Protein AF-A0A7W1XBB4-F1 (afdb_monomer)

pLDDT: mean 86.49, std 10.45, range [47.69, 97.62]

Foldseek 3Di:
DLLQCCLVQNQVRDDLVNVCVVVVHDPPVQCVVVVVGSLSVLQVCLQVVLVVLLVVLVVQLVVLLPDQALLVSLLSVLVSCLVSLVVCLSSVSNCVRPVVSYDPVSVVVSVVSVVVSVVSSLCSNVVNQDCVFQVPDDSVVLSCVSVVVSVVLSVCCSPPVPPNPPPDDSSVVSNVSSVVSVVVRGD

Sequence (187 aa):
MAKKLFAERGYHGTTTKAINESIGMADGLLYHYFPGGKLQILHAIFEEEIDRKIGRIKQELQKIAEIDELKDVLFQIGSLLMKYAVRDRELLIIYLKERSLLDPALLQRSIHQLCEVWREICALIEAKIDERHFHQFDPSMMVNQFVGAIIFYLAQNIYFPEKSRSRKRKEQFLCEWVRHTLATWTK

Radius of gyration: 20.02 Å; Cα contacts (8 Å, |Δi|>4): 138; chains: 1; bounding box: 48×30×54 Å

Structure (mmCIF, N/CA/C/O backbone):
data_AF-A0A7W1XBB4-F1
#
_entry.id   AF-A0A7W1XBB4-F1
#
loop_
_atom_site.group_PDB
_atom_site.id
_atom_site.type_symbol
_atom_site.label_atom_id
_atom_site.label_alt_id
_atom_site.label_comp_id
_atom_site.label_asym_id
_atom_site.label_entity_id
_atom_site.label_seq_id
_atom_site.pdbx_PDB_ins_code
_atom_site.Cartn_x
_atom_site.Cartn_y
_atom_site.Cartn_z
_atom_site.occupancy
_atom_site.B_iso_or_equiv
_atom_site.auth_seq_id
_atom_site.auth_comp_id
_atom_site.auth_asym_id
_atom_site.auth_atom_id
_atom_site.pdbx_PDB_model_num
ATOM 1 N N . MET A 1 1 ? -17.533 -4.382 9.529 1.00 80.94 1 MET A N 1
ATOM 2 C CA . MET A 1 1 ? -18.621 -3.794 10.342 1.00 80.94 1 MET A CA 1
ATOM 3 C C . MET A 1 1 ? -18.087 -2.703 11.268 1.00 80.94 1 MET A C 1
ATOM 5 O O . MET A 1 1 ? -18.313 -1.544 10.950 1.00 80.94 1 MET A O 1
ATOM 9 N N . ALA A 1 2 ? -17.256 -3.008 12.273 1.00 87.88 2 ALA A N 1
ATOM 10 C CA . ALA A 1 2 ? -16.590 -1.980 13.095 1.00 87.88 2 ALA A CA 1
ATOM 11 C C . ALA A 1 2 ? -15.671 -1.027 12.294 1.00 87.88 2 ALA A C 1
ATOM 13 O O . ALA A 1 2 ? -15.765 0.185 12.448 1.00 87.88 2 ALA A O 1
ATOM 14 N N . LYS A 1 3 ? -14.861 -1.556 11.361 1.00 90.19 3 LYS A N 1
ATOM 15 C CA . LYS A 1 3 ? -14.020 -0.752 10.446 1.00 90.19 3 LYS A CA 1
ATOM 16 C C . LYS A 1 3 ? -14.819 0.334 9.712 1.00 90.19 3 LYS A C 1
ATOM 18 O O . LYS A 1 3 ? -14.436 1.498 9.705 1.00 90.19 3 LYS A O 1
ATOM 23 N N . LYS A 1 4 ? -15.969 -0.045 9.151 1.00 90.06 4 LYS A N 1
ATOM 24 C CA . LYS A 1 4 ? -16.864 0.867 8.434 1.00 90.06 4 LYS A CA 1
ATOM 25 C C . LYS A 1 4 ? -17.428 1.949 9.362 1.00 90.06 4 LYS A C 1
ATOM 27 O O . LYS A 1 4 ? -17.388 3.120 9.006 1.00 90.06 4 LYS A O 1
ATOM 32 N N . LEU A 1 5 ? -17.861 1.576 10.571 1.00 91.75 5 LEU A N 1
ATOM 33 C CA . LEU A 1 5 ? -18.326 2.536 11.579 1.00 91.75 5 LEU A CA 1
ATOM 34 C C . LEU A 1 5 ? -17.240 3.557 11.942 1.00 91.75 5 LEU A C 1
ATOM 36 O O . LEU A 1 5 ? -17.523 4.753 11.940 1.00 91.75 5 LEU A O 1
ATOM 40 N N . PHE A 1 6 ? -15.999 3.115 12.169 1.00 92.81 6 PHE A N 1
ATOM 41 C CA . PHE A 1 6 ? -14.882 4.026 12.433 1.00 92.81 6 PHE A CA 1
ATOM 42 C C . PHE A 1 6 ? -14.571 4.934 11.240 1.00 92.81 6 PHE A C 1
ATOM 44 O O . PHE A 1 6 ? -14.385 6.134 11.422 1.00 92.81 6 PHE A O 1
ATOM 51 N N . ALA A 1 7 ? -14.566 4.411 10.014 1.00 90.06 7 ALA A N 1
ATOM 52 C CA . ALA A 1 7 ? -14.331 5.231 8.827 1.00 90.06 7 ALA A CA 1
ATOM 53 C C . ALA A 1 7 ? -15.421 6.309 8.637 1.00 90.06 7 ALA A C 1
ATOM 55 O O . ALA A 1 7 ? -15.118 7.464 8.314 1.00 90.06 7 ALA A O 1
ATOM 56 N N . GLU A 1 8 ? -16.686 5.959 8.877 1.00 90.62 8 GLU A N 1
ATOM 57 C CA . GLU A 1 8 ? -17.833 6.855 8.707 1.00 90.62 8 GLU A CA 1
ATOM 58 C C . GLU A 1 8 ? -17.953 7.878 9.844 1.00 90.62 8 GLU A C 1
ATOM 60 O O . GLU A 1 8 ? -18.009 9.080 9.586 1.00 90.62 8 GLU A O 1
ATOM 65 N N . ARG A 1 9 ? -17.951 7.415 11.100 1.00 92.19 9 ARG A N 1
ATOM 66 C CA . ARG A 1 9 ? -18.297 8.213 12.293 1.00 92.19 9 ARG A CA 1
ATOM 67 C C . ARG A 1 9 ? -17.087 8.669 13.112 1.00 92.19 9 ARG A C 1
ATOM 69 O O . ARG A 1 9 ? -17.244 9.471 14.029 1.00 92.19 9 ARG A O 1
ATOM 76 N N . GLY A 1 10 ? -15.898 8.158 12.801 1.00 90.69 10 GLY A N 1
ATOM 77 C CA . GLY A 1 10 ? -14.700 8.332 13.619 1.00 90.69 10 GLY A CA 1
ATOM 78 C C . GLY A 1 10 ? -14.736 7.519 14.916 1.00 90.69 10 GLY A C 1
ATOM 79 O O . GLY A 1 10 ? -15.733 6.865 15.248 1.00 90.69 10 GLY A O 1
ATOM 80 N N . TYR A 1 11 ? -13.643 7.563 15.676 1.00 92.88 11 TYR A N 1
ATOM 81 C CA . TYR A 1 11 ? -13.522 6.858 16.953 1.00 92.88 11 TYR A CA 1
ATOM 82 C C . TYR A 1 11 ? -14.527 7.377 17.983 1.00 92.88 11 TYR A C 1
ATOM 84 O O . TYR A 1 11 ? -15.278 6.597 18.576 1.00 92.88 11 TYR A O 1
ATOM 92 N N . HIS A 1 12 ? -14.577 8.695 18.193 1.00 92.00 12 HIS A N 1
ATOM 93 C CA . HIS A 1 12 ? -15.456 9.304 19.195 1.00 92.00 12 HIS A CA 1
ATOM 94 C C . HIS A 1 12 ? -16.943 9.116 18.860 1.00 92.00 12 HIS A C 1
ATOM 96 O O . HIS A 1 12 ? -17.716 8.796 19.761 1.00 92.00 12 HIS A O 1
ATOM 102 N N . GLY A 1 13 ? -17.326 9.206 17.579 1.00 91.94 13 GLY A N 1
ATOM 103 C CA . GLY A 1 13 ? -18.706 9.013 17.113 1.00 91.94 13 GLY A CA 1
ATOM 104 C C . GLY A 1 13 ? -19.174 7.553 17.039 1.00 91.94 13 GLY A C 1
ATOM 105 O O . GLY A 1 13 ? -20.349 7.294 16.775 1.00 91.94 13 GLY A O 1
ATOM 106 N N . THR A 1 14 ? -18.285 6.587 17.279 1.00 93.00 14 THR A N 1
ATOM 107 C CA . THR A 1 14 ? -18.620 5.157 17.310 1.00 93.00 14 THR A CA 1
ATOM 108 C C . THR A 1 14 ? -18.761 4.677 18.754 1.00 93.00 14 THR A C 1
ATOM 110 O O . THR A 1 14 ? -17.829 4.794 19.551 1.00 93.00 14 THR A O 1
ATOM 113 N N . THR A 1 15 ? -19.915 4.116 19.120 1.00 91.69 15 THR A N 1
ATOM 114 C CA . THR A 1 15 ? -20.144 3.525 20.450 1.00 91.69 15 THR A CA 1
ATOM 115 C C . THR A 1 15 ? -19.898 2.016 20.427 1.00 91.69 15 THR A C 1
ATOM 117 O O . THR A 1 15 ? -20.056 1.367 19.394 1.00 91.69 15 THR A O 1
ATOM 120 N N . THR A 1 16 ? -19.531 1.434 21.570 1.00 89.69 16 THR A N 1
ATOM 121 C CA . THR A 1 16 ? -19.421 -0.030 21.726 1.00 89.69 16 THR A CA 1
ATOM 122 C C . THR A 1 16 ? -20.757 -0.724 21.466 1.00 89.69 16 THR A C 1
ATOM 124 O O . THR A 1 16 ? -20.777 -1.770 20.827 1.00 89.69 16 THR A O 1
ATOM 127 N N . LYS A 1 17 ? -21.872 -0.090 21.852 1.00 88.44 17 LYS A N 1
ATOM 128 C CA . LYS A 1 17 ? -23.228 -0.535 21.514 1.00 88.44 17 LYS A CA 1
ATOM 129 C C . LYS A 1 17 ? -23.452 -0.624 20.000 1.00 88.44 17 LYS A C 1
ATOM 131 O O . LYS A 1 17 ? -23.848 -1.671 19.509 1.00 88.44 17 LYS A O 1
ATOM 136 N N . ALA A 1 18 ? -23.109 0.424 19.245 1.00 90.19 18 ALA A N 1
ATOM 137 C CA . ALA A 1 18 ? -23.241 0.412 17.786 1.00 90.19 18 ALA A CA 1
ATOM 138 C C . ALA A 1 18 ? -22.361 -0.667 17.127 1.00 90.19 18 ALA A C 1
ATOM 140 O O . ALA A 1 18 ? -22.742 -1.246 16.111 1.00 90.19 18 ALA A O 1
ATOM 141 N N . ILE A 1 19 ? -21.187 -0.951 17.703 1.00 89.94 19 ILE A N 1
ATOM 142 C CA . ILE A 1 19 ? -20.337 -2.059 17.254 1.00 89.94 19 ILE A CA 1
ATOM 143 C C . ILE A 1 19 ? -21.033 -3.403 17.511 1.00 89.94 19 ILE A C 1
ATOM 145 O O . ILE A 1 19 ? -21.136 -4.186 16.570 1.00 89.94 19 ILE A O 1
ATOM 149 N N . ASN A 1 20 ? -21.554 -3.644 18.719 1.00 88.44 20 ASN A N 1
ATOM 150 C CA . ASN A 1 20 ? -22.284 -4.871 19.073 1.00 88.44 20 ASN A CA 1
ATOM 151 C C . ASN A 1 20 ? -23.502 -5.107 18.182 1.00 88.44 20 ASN A C 1
ATOM 153 O O . ASN A 1 20 ? -23.643 -6.185 17.606 1.00 88.44 20 ASN A O 1
ATOM 157 N N . GLU A 1 21 ? -24.328 -4.075 18.007 1.00 87.69 21 GLU A N 1
ATOM 158 C CA . GLU A 1 21 ? -25.494 -4.100 17.122 1.00 87.69 21 GLU A CA 1
ATOM 159 C C . GLU A 1 21 ? -25.088 -4.469 15.688 1.00 87.69 21 GLU A C 1
ATOM 161 O O . GLU A 1 21 ? -25.756 -5.271 15.040 1.00 87.69 21 GLU A O 1
ATOM 166 N N . SER A 1 22 ? -23.950 -3.954 15.201 1.00 87.62 22 SER A N 1
ATOM 167 C CA . SER A 1 22 ? -23.480 -4.237 13.840 1.00 87.62 22 SER A CA 1
ATOM 168 C C . SER A 1 22 ? -23.059 -5.690 13.605 1.00 87.62 22 SER A C 1
ATOM 170 O O . SER A 1 22 ? -23.028 -6.110 12.452 1.00 87.62 22 SER A O 1
ATOM 172 N N . ILE A 1 23 ? -22.735 -6.441 14.663 1.00 85.00 23 ILE A N 1
ATOM 173 C CA . ILE A 1 23 ? -22.315 -7.852 14.599 1.00 85.00 23 ILE A CA 1
ATOM 174 C C . ILE A 1 23 ? -23.327 -8.806 15.255 1.00 85.00 23 ILE A C 1
ATOM 176 O O . ILE A 1 23 ? -23.040 -9.992 15.390 1.00 85.00 23 ILE A O 1
ATOM 180 N N . GLY A 1 24 ? -24.501 -8.306 15.658 1.00 80.69 24 GLY A N 1
ATOM 181 C CA . GLY A 1 24 ? -25.560 -9.106 16.281 1.00 80.69 24 GLY A CA 1
ATOM 182 C C . GLY A 1 24 ? -25.210 -9.661 17.667 1.00 80.69 24 GLY A C 1
ATOM 183 O O . GLY A 1 24 ? -25.781 -10.669 18.075 1.00 80.69 24 GLY A O 1
ATOM 184 N N . MET A 1 25 ? -24.266 -9.042 18.384 1.00 78.88 25 MET A N 1
ATOM 185 C CA . MET A 1 25 ? -23.882 -9.464 19.735 1.00 78.88 25 MET A CA 1
ATOM 186 C C . MET A 1 25 ? -24.710 -8.751 20.809 1.00 78.88 25 MET A C 1
ATOM 188 O O . MET A 1 25 ? -25.080 -7.588 20.655 1.00 78.88 25 MET A O 1
ATOM 192 N N . ALA A 1 26 ? -24.962 -9.447 21.921 1.00 75.94 26 ALA A N 1
ATOM 193 C CA . ALA A 1 26 ? -25.613 -8.876 23.096 1.00 75.94 26 ALA A CA 1
ATOM 194 C C . ALA A 1 26 ? -24.741 -7.798 23.766 1.00 75.94 26 ALA A C 1
ATOM 196 O O . ALA A 1 26 ? -23.505 -7.855 23.734 1.00 75.94 26 ALA A O 1
ATOM 197 N N . ASP A 1 27 ? -25.393 -6.832 24.415 1.00 69.25 27 ASP A N 1
ATOM 198 C CA . ASP A 1 27 ? -24.713 -5.781 25.168 1.00 69.25 27 ASP A CA 1
ATOM 199 C C . ASP A 1 27 ? -23.809 -6.381 26.261 1.00 69.25 27 ASP A C 1
ATOM 201 O O . ASP A 1 27 ? -24.204 -7.271 27.010 1.00 69.25 27 ASP A O 1
ATOM 205 N N . GLY A 1 28 ? -22.563 -5.905 26.332 1.00 69.75 28 GLY A N 1
ATOM 206 C CA . GLY A 1 28 ? -21.562 -6.347 27.313 1.00 69.75 28 GLY A CA 1
ATOM 207 C C . GLY A 1 28 ? -20.582 -7.425 26.832 1.00 69.75 28 GLY A C 1
ATOM 208 O O . GLY A 1 28 ? -19.469 -7.478 27.354 1.00 69.75 28 GLY A O 1
ATOM 209 N N . LEU A 1 29 ? -20.904 -8.205 25.790 1.00 79.56 29 LEU A N 1
ATOM 210 C CA . LEU A 1 29 ? -20.020 -9.282 25.307 1.00 79.56 29 LEU A CA 1
ATOM 211 C C . LEU A 1 29 ? -18.699 -8.757 24.710 1.00 79.56 29 LEU A C 1
ATOM 213 O O . LEU A 1 29 ? -17.666 -9.419 24.779 1.00 79.56 29 LEU A O 1
ATOM 217 N N . LEU A 1 30 ? -18.704 -7.527 24.192 1.00 83.44 30 LEU A N 1
ATOM 218 C CA . LEU A 1 30 ? -17.519 -6.856 23.650 1.00 83.44 30 LEU A CA 1
ATOM 219 C C . LEU A 1 30 ? -16.355 -6.808 24.636 1.00 83.44 30 LEU A C 1
ATOM 221 O O . LEU A 1 30 ? -15.228 -7.073 24.239 1.00 83.44 30 LEU A O 1
ATOM 225 N N . TYR A 1 31 ? -16.619 -6.487 25.904 1.00 85.81 31 TYR A N 1
ATOM 226 C CA . TYR A 1 31 ? -15.565 -6.326 26.909 1.00 85.81 31 TYR A CA 1
ATOM 227 C C . TYR A 1 31 ? -14.925 -7.652 27.321 1.00 85.81 31 TYR A C 1
ATOM 229 O O . TYR A 1 31 ? -13.831 -7.647 27.877 1.00 85.81 31 TYR A O 1
ATOM 237 N N . HIS A 1 32 ? -15.569 -8.781 27.015 1.00 85.12 32 HIS A N 1
ATOM 238 C CA . HIS A 1 32 ? -14.969 -10.096 27.200 1.00 85.12 32 HIS A CA 1
ATOM 239 C C . HIS A 1 32 ? -13.838 -10.343 26.189 1.00 85.12 32 HIS A C 1
ATOM 241 O O . HIS A 1 32 ? -12.765 -10.803 26.568 1.00 85.12 32 HIS A O 1
ATOM 247 N N . TYR A 1 33 ? -14.055 -9.991 24.918 1.00 84.62 33 TYR A N 1
ATOM 248 C CA . TYR A 1 33 ? -13.068 -10.170 23.843 1.00 84.62 33 TYR A CA 1
ATOM 249 C C . TYR A 1 33 ? -12.087 -9.002 23.721 1.00 84.62 33 TYR A C 1
ATOM 251 O O . TYR A 1 33 ? -10.919 -9.192 23.393 1.00 84.62 33 TYR A O 1
ATOM 259 N N . PHE A 1 34 ? -12.560 -7.792 24.004 1.00 89.62 34 PHE A N 1
ATOM 260 C CA . PHE A 1 34 ? -11.793 -6.557 23.941 1.00 89.62 34 PHE A CA 1
ATOM 261 C C . PHE A 1 34 ? -11.921 -5.795 25.267 1.00 89.62 34 PHE A C 1
ATOM 263 O O . PHE A 1 34 ? -12.686 -4.826 25.347 1.00 89.62 34 PHE A O 1
ATOM 270 N N . PRO A 1 35 ? -11.186 -6.197 26.323 1.00 89.62 35 PRO A N 1
ATOM 271 C CA . PRO A 1 35 ? -11.183 -5.493 27.607 1.00 89.62 35 PRO A CA 1
ATOM 272 C C . PRO A 1 35 ? -10.797 -4.011 27.482 1.00 89.62 35 PRO A C 1
ATOM 274 O O . PRO A 1 35 ? -11.326 -3.169 28.203 1.00 89.62 35 PRO A O 1
ATOM 277 N N . GLY A 1 36 ? -9.938 -3.669 26.514 1.00 89.31 36 GLY A N 1
ATOM 278 C CA . GLY A 1 36 ? -9.578 -2.290 26.159 1.00 89.31 36 GLY A CA 1
ATOM 279 C C . GLY A 1 36 ? -10.644 -1.552 25.331 1.00 89.31 36 GLY A C 1
ATOM 280 O O . GLY A 1 36 ? -10.403 -0.454 24.822 1.00 89.31 36 GLY A O 1
ATOM 281 N N . GLY A 1 37 ? -11.827 -2.147 25.167 1.00 91.62 37 GLY A N 1
ATOM 282 C CA . GLY A 1 37 ? -12.986 -1.568 24.506 1.00 91.62 37 GLY A CA 1
ATOM 283 C C . GLY A 1 37 ? -12.752 -1.240 23.032 1.00 91.62 37 GLY A C 1
ATOM 284 O O . GLY A 1 37 ? -11.958 -1.865 22.328 1.00 91.62 37 GLY A O 1
ATOM 285 N N . LYS A 1 38 ? -13.453 -0.212 22.542 1.00 92.31 38 LYS A N 1
ATOM 286 C CA . LYS A 1 38 ? -13.390 0.195 21.130 1.00 92.31 38 LYS A CA 1
ATOM 287 C C . LYS A 1 38 ? -12.004 0.671 20.669 1.00 92.31 38 LYS A C 1
ATOM 289 O O . LYS A 1 38 ? -11.759 0.650 19.468 1.00 92.31 38 LYS A O 1
ATOM 294 N N . LEU A 1 39 ? -11.110 1.085 21.578 1.00 93.44 39 LEU A N 1
ATOM 295 C CA . LEU A 1 39 ? -9.740 1.475 21.217 1.00 93.44 39 LEU A CA 1
ATOM 296 C C . LEU A 1 39 ? -8.909 0.253 20.842 1.00 93.44 39 LEU A C 1
ATOM 298 O O . LEU A 1 39 ? -8.275 0.245 19.792 1.00 93.44 39 LEU A O 1
ATOM 302 N N . GLN A 1 40 ? -9.000 -0.809 21.643 1.00 93.50 40 GLN A N 1
ATOM 303 C CA . GLN A 1 40 ? -8.357 -2.080 21.328 1.00 93.50 40 GLN A CA 1
ATOM 304 C C . GLN A 1 40 ? -8.882 -2.656 20.007 1.00 93.50 40 GLN A C 1
ATOM 306 O O . GLN A 1 40 ? -8.103 -3.157 19.204 1.00 93.50 40 GLN A O 1
ATOM 311 N N . ILE A 1 41 ? -10.187 -2.527 19.739 1.00 92.50 41 ILE A N 1
ATOM 312 C CA . ILE A 1 41 ? -10.776 -2.924 18.450 1.00 92.50 41 ILE A CA 1
ATOM 313 C C . ILE A 1 41 ? -10.187 -2.098 17.301 1.00 92.50 41 ILE A C 1
ATOM 315 O O . ILE A 1 41 ? -9.857 -2.656 16.259 1.00 92.50 41 ILE A O 1
ATOM 319 N N . LEU A 1 42 ? -10.059 -0.779 17.468 1.00 92.62 42 LEU A N 1
ATOM 320 C CA . LEU A 1 42 ? -9.473 0.093 16.450 1.00 92.62 42 LEU A CA 1
ATOM 321 C C . LEU A 1 42 ? -8.032 -0.326 16.123 1.00 92.62 42 LEU A C 1
ATOM 323 O O . LEU A 1 42 ? -7.694 -0.447 14.947 1.00 92.62 42 LEU A O 1
ATOM 327 N N . HIS A 1 43 ? -7.214 -0.576 17.149 1.00 93.62 43 HIS A N 1
ATOM 328 C CA . HIS A 1 43 ? -5.830 -1.035 16.988 1.00 93.62 43 HIS A CA 1
ATOM 329 C C . HIS A 1 43 ? -5.764 -2.398 16.304 1.00 93.62 43 HIS A C 1
ATOM 331 O O . HIS A 1 43 ? -5.059 -2.527 15.309 1.00 93.62 43 HIS A O 1
ATOM 337 N N . ALA A 1 44 ? -6.559 -3.370 16.761 1.00 91.69 44 ALA A N 1
ATOM 338 C CA . ALA A 1 44 ? -6.597 -4.713 16.186 1.00 91.69 44 ALA A CA 1
ATOM 339 C C . ALA A 1 44 ? -7.018 -4.699 14.708 1.00 91.69 44 ALA A C 1
ATOM 341 O O . ALA A 1 44 ? -6.392 -5.353 13.880 1.00 91.69 44 ALA A O 1
ATOM 342 N N . ILE A 1 45 ? -8.036 -3.903 14.354 1.00 90.25 45 ILE A N 1
ATOM 343 C CA . ILE A 1 45 ? -8.442 -3.716 12.954 1.00 90.25 45 ILE A CA 1
ATOM 344 C C . ILE A 1 45 ? -7.291 -3.120 12.149 1.00 90.25 45 ILE A C 1
ATOM 346 O O . ILE A 1 45 ? -7.023 -3.574 11.043 1.00 90.25 45 ILE A O 1
ATOM 350 N N . PHE A 1 46 ? -6.634 -2.081 12.661 1.00 89.38 46 PHE A N 1
ATOM 351 C CA . PHE A 1 46 ? -5.567 -1.419 11.921 1.00 89.38 46 PHE A CA 1
ATOM 352 C C . PHE A 1 46 ? -4.377 -2.358 11.684 1.00 89.38 46 PHE A C 1
ATOM 354 O O . PHE A 1 46 ? -3.901 -2.461 10.555 1.00 89.38 46 PHE A O 1
ATOM 361 N N . GLU A 1 47 ? -3.952 -3.084 12.718 1.00 90.88 47 GLU A N 1
ATOM 362 C CA . GLU A 1 47 ? -2.856 -4.051 12.651 1.00 90.88 47 GLU A CA 1
ATOM 363 C C . GLU A 1 47 ? -3.156 -5.200 11.688 1.00 90.88 47 GLU A C 1
ATOM 365 O O . GLU A 1 47 ? -2.412 -5.406 10.728 1.00 90.88 47 GLU A O 1
ATOM 370 N N . GLU A 1 48 ? -4.276 -5.901 11.879 1.00 90.88 48 GLU A N 1
ATOM 371 C CA . GLU A 1 48 ? -4.608 -7.078 11.076 1.00 90.88 48 GLU A CA 1
ATOM 372 C C . GLU A 1 48 ? -4.792 -6.717 9.595 1.00 90.88 48 GLU A C 1
ATOM 374 O O . GLU A 1 48 ? -4.334 -7.430 8.698 1.00 90.88 48 GLU A O 1
ATOM 379 N N . GLU A 1 49 ? -5.449 -5.589 9.311 1.00 89.44 49 GLU A N 1
ATOM 380 C CA . GLU A 1 49 ? -5.703 -5.162 7.938 1.00 89.44 49 GLU A CA 1
ATOM 381 C C . GLU A 1 49 ? -4.405 -4.771 7.218 1.00 89.44 49 GLU A C 1
ATOM 383 O O . GLU A 1 49 ? -4.248 -5.118 6.043 1.00 89.44 49 GLU A O 1
ATOM 388 N N . ILE A 1 50 ? -3.471 -4.094 7.902 1.00 88.88 50 ILE A N 1
ATOM 389 C CA . ILE A 1 50 ? -2.167 -3.726 7.332 1.00 88.88 50 ILE A CA 1
ATOM 390 C C . ILE A 1 50 ? -1.297 -4.955 7.132 1.00 88.88 50 ILE A C 1
ATOM 392 O O . ILE A 1 50 ? -0.817 -5.160 6.018 1.00 88.88 50 ILE A O 1
ATOM 396 N N . ASP A 1 51 ? -1.135 -5.801 8.148 1.00 91.25 51 ASP A N 1
ATOM 397 C CA . ASP A 1 51 ? -0.290 -6.993 8.049 1.00 91.25 51 ASP A CA 1
ATOM 398 C C . ASP A 1 51 ? -0.773 -7.915 6.928 1.00 91.25 51 ASP A C 1
ATOM 400 O O . ASP A 1 51 ? -0.002 -8.326 6.054 1.00 91.25 51 ASP A O 1
ATOM 404 N N . ARG A 1 52 ? -2.083 -8.1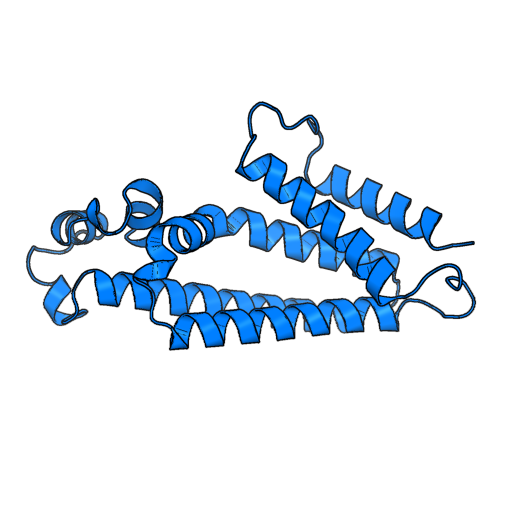74 6.876 1.00 91.56 52 ARG A N 1
ATOM 405 C CA . ARG A 1 52 ? -2.686 -8.997 5.825 1.00 91.56 52 ARG A CA 1
ATOM 406 C C . ARG A 1 52 ? -2.519 -8.369 4.444 1.00 91.56 52 ARG A C 1
ATOM 408 O O . ARG A 1 52 ? -2.319 -9.085 3.461 1.00 91.56 52 ARG A O 1
ATOM 415 N N . LYS A 1 53 ? -2.617 -7.042 4.337 1.00 89.44 53 LYS A N 1
ATOM 416 C CA . LYS A 1 53 ? -2.407 -6.319 3.078 1.00 89.44 53 LYS A CA 1
ATOM 417 C C . LYS A 1 53 ? -0.960 -6.421 2.616 1.00 89.44 53 LYS A C 1
ATOM 419 O O . LYS A 1 53 ? -0.730 -6.800 1.471 1.00 89.44 53 LYS A O 1
ATOM 424 N N . ILE A 1 54 ? -0.009 -6.100 3.488 1.00 91.88 54 ILE A N 1
ATOM 425 C CA . ILE A 1 54 ? 1.424 -6.153 3.193 1.00 91.88 54 ILE A CA 1
ATOM 426 C C . ILE A 1 54 ? 1.817 -7.573 2.793 1.00 91.88 54 ILE A C 1
ATOM 428 O O . ILE A 1 54 ? 2.472 -7.744 1.769 1.00 91.88 54 ILE A O 1
ATOM 432 N N . GLY A 1 55 ? 1.342 -8.592 3.516 1.00 94.06 55 GLY A N 1
ATOM 433 C CA . GLY A 1 55 ? 1.583 -9.993 3.167 1.00 94.06 55 GLY A CA 1
ATOM 434 C C . GLY A 1 55 ? 1.112 -10.340 1.752 1.00 94.06 55 GLY A C 1
ATOM 435 O O . GLY A 1 55 ? 1.863 -10.928 0.977 1.00 94.06 55 GLY A O 1
ATOM 436 N N . ARG A 1 56 ? -0.097 -9.911 1.366 1.00 94.44 56 ARG A N 1
ATOM 437 C CA . ARG A 1 56 ? -0.603 -10.135 0.002 1.00 94.44 56 ARG A CA 1
ATOM 438 C C . ARG A 1 56 ? 0.146 -9.327 -1.055 1.00 94.44 56 ARG A C 1
ATOM 440 O O . ARG A 1 56 ? 0.305 -9.813 -2.165 1.00 94.44 56 ARG A O 1
ATOM 447 N N . ILE A 1 57 ? 0.574 -8.102 -0.747 1.00 94.81 57 ILE A N 1
ATOM 448 C CA . ILE A 1 57 ? 1.391 -7.297 -1.665 1.00 94.81 57 ILE A CA 1
ATOM 449 C C . ILE A 1 57 ? 2.722 -8.003 -1.919 1.00 94.81 57 ILE A C 1
ATOM 451 O O . ILE A 1 57 ? 3.044 -8.238 -3.077 1.00 94.81 57 ILE A O 1
ATOM 455 N N . LYS A 1 58 ? 3.431 -8.419 -0.863 1.00 95.50 58 LYS A N 1
ATOM 456 C CA . LYS A 1 58 ? 4.704 -9.146 -0.977 1.00 95.50 58 LYS A CA 1
ATOM 457 C C . LYS A 1 58 ? 4.559 -10.431 -1.804 1.00 95.50 58 LYS A C 1
ATOM 459 O O . LYS A 1 58 ? 5.363 -10.683 -2.689 1.00 95.50 58 LYS A O 1
ATOM 464 N N . GLN A 1 59 ? 3.487 -11.201 -1.603 1.00 96.56 59 GLN A N 1
ATOM 465 C CA . GLN A 1 59 ? 3.211 -12.397 -2.417 1.00 96.56 59 GLN A CA 1
ATOM 466 C C . GLN A 1 59 ? 3.002 -12.098 -3.909 1.00 96.56 59 GLN A C 1
ATOM 468 O O . GLN A 1 59 ? 3.361 -12.908 -4.755 1.00 96.56 59 GLN A O 1
ATOM 473 N N . GLU A 1 60 ? 2.377 -10.973 -4.255 1.00 97.12 60 GLU A N 1
ATOM 474 C CA . GLU A 1 60 ? 2.184 -10.599 -5.661 1.00 97.12 60 GLU A CA 1
ATOM 475 C C . GLU A 1 60 ? 3.482 -10.034 -6.255 1.00 97.12 60 GLU A C 1
ATOM 477 O O . GLU A 1 60 ? 3.784 -10.324 -7.407 1.00 97.12 60 GLU A O 1
ATOM 482 N N . LEU A 1 61 ? 4.280 -9.294 -5.473 1.00 97.25 61 LEU A N 1
ATOM 483 C CA . LEU A 1 61 ? 5.599 -8.806 -5.894 1.00 97.25 61 LEU A CA 1
ATOM 484 C C . LEU 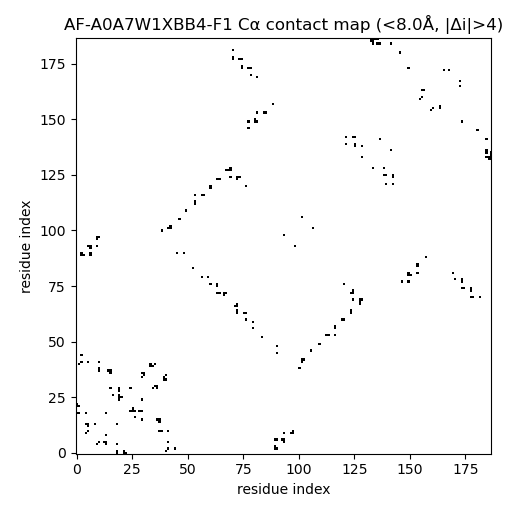A 1 61 ? 6.557 -9.959 -6.218 1.00 97.25 61 LEU A C 1
ATOM 486 O O . LEU A 1 61 ? 7.242 -9.895 -7.234 1.00 97.25 61 LEU A O 1
ATOM 490 N N . GLN A 1 62 ? 6.518 -11.051 -5.449 1.00 97.25 62 GLN A N 1
ATOM 491 C CA . GLN A 1 62 ? 7.272 -12.275 -5.755 1.00 97.25 62 GLN A CA 1
ATOM 492 C C . GLN A 1 62 ? 6.938 -12.837 -7.142 1.00 97.25 62 GLN A C 1
ATOM 494 O O . GLN A 1 62 ? 7.840 -13.190 -7.889 1.00 97.25 62 GLN A O 1
ATOM 499 N N . LYS A 1 63 ? 5.656 -12.860 -7.528 1.00 97.38 63 LYS A N 1
ATOM 500 C CA . LYS A 1 63 ? 5.247 -13.305 -8.873 1.00 97.38 63 LYS A CA 1
ATOM 501 C C . LYS A 1 63 ? 5.677 -12.322 -9.958 1.00 97.38 63 LYS A C 1
ATOM 503 O O . LYS A 1 63 ? 6.012 -12.724 -11.061 1.00 97.38 63 LYS A O 1
ATOM 508 N N . ILE A 1 64 ? 5.643 -11.023 -9.656 1.00 97.62 64 ILE A N 1
ATOM 509 C CA . ILE A 1 64 ? 6.080 -9.975 -10.587 1.00 97.62 64 ILE A CA 1
ATOM 510 C C . ILE A 1 64 ? 7.593 -10.062 -10.829 1.00 97.62 64 ILE A C 1
ATOM 512 O O . ILE A 1 64 ? 8.040 -9.760 -11.931 1.00 97.62 64 ILE A O 1
ATOM 516 N N . ALA A 1 65 ? 8.370 -10.520 -9.844 1.00 96.38 65 ALA A N 1
ATOM 517 C CA . ALA A 1 65 ? 9.811 -10.730 -9.978 1.00 96.38 65 ALA A CA 1
ATOM 518 C C . ALA A 1 65 ? 10.190 -11.719 -11.090 1.00 96.38 65 ALA A C 1
ATOM 520 O O . ALA A 1 65 ? 11.251 -11.580 -11.697 1.00 96.38 65 ALA A O 1
ATOM 521 N N . GLU A 1 66 ? 9.311 -12.679 -11.378 1.00 96.50 66 GLU A N 1
ATOM 522 C CA . GLU A 1 66 ? 9.499 -13.698 -12.416 1.00 96.50 66 GLU A CA 1
ATOM 523 C C . GLU A 1 66 ? 9.177 -13.186 -13.831 1.00 96.50 66 GLU A C 1
ATOM 525 O O . GLU A 1 66 ? 9.399 -13.896 -14.806 1.00 96.50 66 GLU A O 1
ATOM 530 N N . ILE A 1 67 ? 8.651 -11.963 -13.974 1.00 96.12 67 ILE A N 1
ATOM 531 C CA . ILE A 1 67 ? 8.293 -11.389 -15.276 1.00 96.12 67 ILE A CA 1
ATOM 532 C C . ILE A 1 67 ? 9.528 -10.784 -15.945 1.00 96.12 67 ILE A C 1
ATOM 534 O O . ILE A 1 67 ? 10.242 -9.972 -15.352 1.00 96.12 67 ILE A O 1
ATOM 538 N N . ASP A 1 68 ? 9.753 -11.126 -17.211 1.00 92.06 68 ASP A N 1
ATOM 539 C CA . ASP A 1 68 ? 10.916 -10.660 -17.972 1.00 92.06 68 ASP A CA 1
ATOM 540 C C . ASP A 1 68 ? 10.717 -9.283 -18.610 1.00 92.06 68 ASP A C 1
ATOM 542 O O . ASP A 1 68 ? 11.600 -8.429 -18.532 1.00 92.06 68 ASP A O 1
ATOM 546 N N . GLU A 1 69 ? 9.558 -9.032 -19.221 1.00 92.88 69 GLU A N 1
ATOM 547 C CA . GLU A 1 69 ? 9.321 -7.781 -19.939 1.00 92.88 69 GLU A CA 1
ATOM 548 C C . GLU A 1 69 ? 9.017 -6.614 -18.984 1.00 92.88 69 GLU A C 1
ATOM 550 O O . GLU A 1 69 ? 8.031 -6.636 -18.242 1.00 92.88 69 GLU A O 1
ATOM 555 N N . LEU A 1 70 ? 9.800 -5.527 -19.073 1.00 92.19 70 LEU A N 1
ATOM 556 C CA . LEU A 1 70 ? 9.583 -4.297 -18.291 1.00 92.19 70 LEU A CA 1
ATOM 557 C C . LEU A 1 70 ? 8.150 -3.766 -18.432 1.00 92.19 70 LEU A C 1
ATOM 559 O O . LEU A 1 70 ? 7.544 -3.323 -17.459 1.00 92.19 70 LEU A O 1
ATOM 563 N N . LYS A 1 71 ? 7.586 -3.823 -19.641 1.00 94.50 71 LYS A N 1
ATOM 564 C CA . LYS A 1 71 ? 6.204 -3.411 -19.913 1.00 94.50 71 LYS A CA 1
ATOM 565 C C . LYS A 1 71 ? 5.203 -4.143 -19.017 1.00 94.50 71 LYS A C 1
ATOM 567 O O . LYS A 1 71 ? 4.310 -3.506 -18.454 1.00 94.50 71 LYS A O 1
ATOM 572 N N . ASP A 1 72 ? 5.355 -5.455 -18.891 1.00 96.00 72 ASP A N 1
ATOM 573 C CA . ASP A 1 72 ? 4.452 -6.291 -18.111 1.00 96.00 72 ASP A CA 1
ATOM 574 C C . ASP A 1 72 ? 4.698 -6.108 -16.611 1.00 96.00 72 ASP A C 1
ATOM 576 O O . ASP A 1 72 ? 3.734 -6.012 -15.851 1.00 96.00 72 ASP A O 1
ATOM 580 N N . VAL A 1 73 ? 5.954 -5.918 -16.186 1.00 96.38 73 VAL A N 1
ATOM 581 C CA . VAL A 1 73 ? 6.290 -5.522 -14.806 1.00 96.38 73 VAL A CA 1
ATOM 582 C C . VAL A 1 73 ? 5.612 -4.205 -14.426 1.00 96.38 73 VAL A C 1
ATOM 584 O O . VAL A 1 73 ? 4.910 -4.145 -13.414 1.00 96.38 73 VAL A O 1
ATOM 587 N N . LEU A 1 74 ? 5.738 -3.160 -15.253 1.00 96.12 74 LEU A N 1
ATOM 588 C CA . LEU A 1 74 ? 5.082 -1.868 -15.026 1.00 96.12 74 LEU A CA 1
ATOM 589 C C . LEU A 1 74 ? 3.559 -2.028 -14.953 1.00 96.12 74 LEU A C 1
ATOM 591 O O . LEU A 1 74 ? 2.914 -1.495 -14.045 1.00 96.12 74 LEU A O 1
ATOM 595 N N . PHE A 1 75 ? 2.968 -2.797 -15.870 1.00 96.75 75 PHE A N 1
ATOM 596 C CA . PHE A 1 75 ? 1.529 -3.043 -15.868 1.00 96.75 75 PHE A CA 1
ATOM 597 C C . PHE A 1 75 ? 1.063 -3.783 -14.605 1.00 96.75 75 PHE A C 1
ATOM 599 O O . PHE A 1 75 ? 0.059 -3.394 -14.000 1.00 96.75 75 PHE A O 1
ATOM 606 N N . GLN A 1 76 ? 1.785 -4.811 -14.158 1.00 97.44 76 GLN A N 1
ATOM 607 C CA . GLN A 1 76 ? 1.423 -5.564 -12.957 1.00 97.44 76 GLN A CA 1
ATOM 608 C C . GLN A 1 76 ? 1.621 -4.744 -11.680 1.00 97.44 76 GLN A C 1
ATOM 610 O O . GLN A 1 76 ? 0.734 -4.738 -10.827 1.00 97.44 76 GLN A O 1
ATOM 615 N N . ILE A 1 77 ? 2.705 -3.969 -11.568 1.00 96.44 77 ILE A N 1
ATOM 616 C CA . ILE A 1 77 ? 2.923 -3.049 -10.439 1.00 96.44 77 ILE A CA 1
ATOM 617 C C . ILE A 1 77 ? 1.824 -1.989 -10.393 1.00 96.44 77 ILE A C 1
ATOM 619 O O . ILE A 1 77 ? 1.229 -1.747 -9.341 1.00 96.44 77 ILE A O 1
ATOM 623 N N . GLY A 1 78 ? 1.485 -1.376 -11.527 1.00 95.25 78 GLY A N 1
ATOM 624 C CA . GLY A 1 78 ? 0.402 -0.399 -11.564 1.00 95.25 78 GLY A CA 1
ATOM 625 C C . GLY A 1 78 ? -0.955 -1.010 -11.205 1.00 95.25 78 GLY A C 1
ATOM 626 O O . GLY A 1 78 ? -1.714 -0.420 -10.430 1.00 95.25 78 GLY A O 1
ATOM 627 N N . SER A 1 79 ? -1.235 -2.225 -11.681 1.00 94.19 79 SER A N 1
ATOM 628 C CA . SER A 1 79 ? -2.448 -2.979 -11.337 1.00 94.19 79 SER A CA 1
ATOM 629 C C . SER A 1 79 ? -2.506 -3.300 -9.843 1.00 94.19 79 SER A C 1
ATOM 631 O O . SER A 1 79 ? -3.556 -3.141 -9.212 1.00 94.19 79 SER A O 1
ATOM 633 N N . LEU A 1 80 ? -1.372 -3.688 -9.257 1.00 94.06 80 LEU A N 1
ATOM 634 C CA . LEU A 1 80 ? -1.208 -3.954 -7.832 1.00 94.06 80 LEU A CA 1
ATOM 635 C C . LEU A 1 80 ? -1.541 -2.710 -6.998 1.00 94.06 80 LEU A C 1
ATOM 637 O O . LEU A 1 80 ? -2.396 -2.767 -6.110 1.00 94.06 80 LEU A O 1
ATOM 641 N N . LEU A 1 81 ? -0.933 -1.569 -7.330 1.00 90.75 81 LEU A N 1
ATOM 642 C CA . LEU A 1 81 ? -1.174 -0.293 -6.652 1.00 90.75 81 LEU A CA 1
ATOM 643 C C . LEU A 1 81 ? -2.653 0.110 -6.724 1.00 90.75 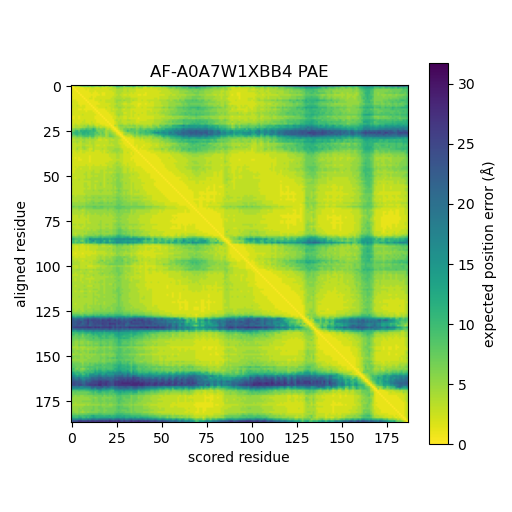81 LEU A C 1
ATOM 645 O O . LEU A 1 81 ? -3.258 0.462 -5.709 1.00 90.75 81 LEU A O 1
ATOM 649 N N . MET A 1 82 ? -3.280 -0.009 -7.898 1.00 88.50 82 MET A N 1
ATOM 650 C CA . MET A 1 82 ? -4.699 0.318 -8.070 1.00 88.50 82 MET A CA 1
ATOM 651 C C . MET A 1 82 ? -5.626 -0.637 -7.305 1.00 88.50 82 MET A C 1
ATOM 653 O O . MET A 1 82 ? -6.596 -0.184 -6.689 1.00 88.50 82 MET A O 1
ATOM 657 N N . LYS A 1 83 ? -5.329 -1.943 -7.292 1.00 87.19 83 LYS A N 1
ATOM 658 C CA . LYS A 1 83 ? -6.086 -2.970 -6.554 1.00 87.19 83 LYS A CA 1
ATOM 659 C C . LYS A 1 83 ? -6.125 -2.664 -5.056 1.00 87.19 83 LYS A C 1
ATOM 661 O O . LYS A 1 83 ? -7.193 -2.740 -4.444 1.00 87.19 83 LYS A O 1
ATOM 666 N N . TYR A 1 84 ? -4.986 -2.287 -4.477 1.00 84.19 84 TYR A N 1
ATOM 667 C CA . TYR A 1 84 ? -4.840 -2.067 -3.035 1.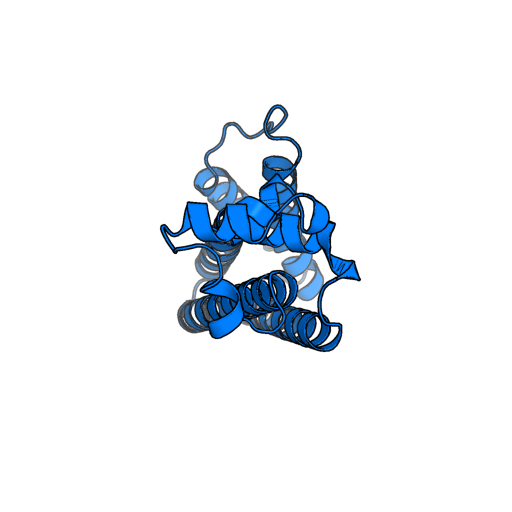00 84.19 84 TYR A CA 1
ATOM 668 C C . TYR A 1 84 ? -5.126 -0.636 -2.566 1.00 84.19 84 TYR A C 1
ATOM 670 O O . TYR A 1 84 ? -5.360 -0.425 -1.378 1.00 84.19 84 TYR A O 1
ATOM 678 N N . ALA A 1 85 ? -5.159 0.352 -3.460 1.00 75.44 85 ALA A N 1
ATOM 679 C CA . ALA A 1 85 ? -5.608 1.700 -3.112 1.00 75.44 85 ALA A CA 1
ATOM 680 C C . ALA A 1 85 ? -7.138 1.807 -3.023 1.00 75.44 85 ALA A C 1
ATOM 682 O O . ALA A 1 85 ? -7.676 2.517 -2.179 1.00 75.44 85 ALA A O 1
ATOM 683 N N . VAL A 1 86 ? -7.856 1.084 -3.885 1.00 65.19 86 VAL A N 1
ATOM 684 C CA . VAL A 1 86 ? -9.322 1.184 -3.996 1.00 65.19 86 VAL A CA 1
ATOM 685 C C . VAL A 1 86 ? -10.030 0.405 -2.892 1.00 65.19 86 VAL A C 1
ATOM 687 O O . VAL A 1 86 ? -11.061 0.851 -2.394 1.00 65.19 86 VAL A O 1
ATOM 690 N N . ARG A 1 87 ? -9.482 -0.752 -2.501 1.00 66.62 87 ARG A N 1
ATOM 691 C CA . ARG A 1 87 ? -10.085 -1.626 -1.483 1.00 66.62 87 ARG A CA 1
ATOM 692 C C . ARG A 1 87 ? -10.023 -1.050 -0.066 1.00 66.62 87 ARG A C 1
ATOM 694 O O . ARG A 1 87 ? -10.865 -1.402 0.751 1.00 66.62 87 ARG A O 1
ATOM 701 N N . ASP A 1 88 ? -9.103 -0.121 0.194 1.00 72.19 88 ASP A N 1
ATOM 702 C CA . ASP A 1 88 ? -8.755 0.292 1.560 1.00 72.19 88 ASP A CA 1
ATOM 703 C C . ASP A 1 88 ? -9.064 1.758 1.871 1.00 72.19 88 ASP A C 1
ATOM 705 O O . ASP A 1 88 ? -8.485 2.339 2.789 1.00 72.19 88 ASP A O 1
ATOM 709 N N . ARG A 1 89 ? -10.014 2.368 1.150 1.00 78.44 89 ARG A N 1
ATOM 710 C CA . ARG A 1 89 ? -10.468 3.740 1.435 1.00 78.44 89 ARG A CA 1
ATOM 711 C C . ARG A 1 89 ? -10.832 3.928 2.915 1.00 78.44 89 ARG A C 1
ATOM 713 O O . ARG A 1 89 ? -10.487 4.949 3.494 1.00 78.44 89 ARG A O 1
ATOM 720 N N . GLU A 1 90 ? -11.495 2.947 3.527 1.00 85.88 90 GLU A N 1
ATOM 721 C CA . GLU A 1 90 ? -11.871 2.982 4.948 1.00 85.88 90 GLU A CA 1
ATOM 722 C C . GLU A 1 90 ? -10.649 3.040 5.872 1.00 85.88 90 GLU A C 1
ATOM 724 O O . GLU A 1 90 ? -10.617 3.853 6.791 1.00 85.88 90 GLU A O 1
ATOM 729 N N . LEU A 1 91 ? -9.623 2.226 5.602 1.00 86.19 91 LEU A N 1
ATOM 730 C CA . LEU A 1 91 ? -8.400 2.182 6.403 1.00 86.19 91 LEU A CA 1
ATOM 731 C C . LEU A 1 91 ? -7.594 3.479 6.264 1.00 86.19 91 LEU A C 1
ATOM 733 O O . LEU A 1 91 ? -7.086 3.995 7.255 1.00 86.19 91 LEU A O 1
ATOM 737 N N . LEU A 1 92 ? -7.539 4.047 5.053 1.00 83.44 92 LEU A N 1
ATOM 738 C CA . LEU A 1 92 ? -6.936 5.360 4.818 1.00 83.44 92 LEU A CA 1
ATOM 739 C C . LEU A 1 92 ? -7.683 6.464 5.579 1.00 83.44 92 LEU A C 1
ATOM 741 O O . LEU A 1 92 ? -7.050 7.310 6.202 1.00 83.44 92 LEU A O 1
ATOM 745 N N . ILE A 1 93 ? -9.018 6.452 5.561 1.00 84.75 93 ILE A N 1
ATOM 746 C CA . ILE A 1 93 ? -9.830 7.420 6.310 1.00 84.75 93 ILE A CA 1
ATOM 747 C C . ILE A 1 93 ? -9.578 7.288 7.814 1.00 84.75 93 ILE A C 1
ATOM 749 O O . ILE A 1 93 ? -9.400 8.305 8.479 1.00 84.75 93 ILE A O 1
ATOM 753 N N . ILE A 1 94 ? -9.533 6.061 8.341 1.00 88.31 94 ILE A N 1
ATOM 754 C CA . ILE A 1 94 ? -9.206 5.804 9.748 1.00 88.31 94 ILE A CA 1
ATOM 755 C C . ILE A 1 94 ? -7.814 6.345 10.076 1.00 88.31 94 ILE A C 1
ATOM 757 O O . ILE A 1 94 ? -7.677 7.092 11.037 1.00 88.31 94 ILE A O 1
ATOM 761 N N . TYR A 1 95 ? -6.802 6.036 9.261 1.00 87.31 95 TYR A N 1
ATOM 762 C CA . TYR A 1 95 ? -5.447 6.547 9.463 1.00 87.31 95 TYR A CA 1
ATOM 763 C C . TYR A 1 95 ? -5.415 8.078 9.505 1.00 87.31 95 TYR A C 1
ATOM 765 O O . TYR A 1 95 ? -4.814 8.655 10.403 1.00 87.31 95 TYR A O 1
ATOM 773 N N . LEU A 1 96 ? -6.077 8.747 8.556 1.00 85.38 96 LEU A N 1
ATOM 774 C CA . LEU A 1 96 ? -6.077 10.209 8.470 1.00 85.38 96 LEU A CA 1
ATOM 775 C C . LEU A 1 96 ? -6.837 10.874 9.623 1.00 85.38 96 LEU A C 1
ATOM 777 O O . LEU A 1 96 ? -6.402 11.918 10.103 1.00 85.38 96 LEU A O 1
ATOM 781 N N . LYS A 1 97 ? -7.962 10.293 10.056 1.00 85.25 97 LYS A N 1
ATOM 782 C CA . LYS A 1 97 ? -8.806 10.851 11.124 1.00 85.25 97 LYS A CA 1
ATOM 783 C C . LYS A 1 97 ? -8.266 10.559 12.520 1.00 85.25 97 LYS A C 1
ATOM 785 O O . LYS A 1 97 ? -8.322 11.423 13.384 1.00 85.25 97 LYS A O 1
ATOM 790 N N . GLU A 1 98 ? -7.758 9.350 12.734 1.00 89.81 98 GLU A N 1
ATOM 791 C CA . GLU A 1 98 ? -7.536 8.788 14.070 1.00 89.81 98 GLU A CA 1
ATOM 792 C C . GLU A 1 98 ? -6.051 8.564 14.381 1.00 89.81 98 GLU A C 1
ATOM 794 O O . GLU A 1 98 ? -5.722 7.880 15.346 1.00 89.81 98 GLU A O 1
ATOM 799 N N . ARG A 1 99 ? -5.129 9.131 13.586 1.00 88.00 99 ARG A N 1
ATOM 800 C CA . ARG A 1 99 ? -3.674 8.935 13.744 1.00 88.00 99 ARG A CA 1
ATOM 801 C C . ARG A 1 99 ? -3.181 9.136 15.178 1.00 88.00 99 ARG A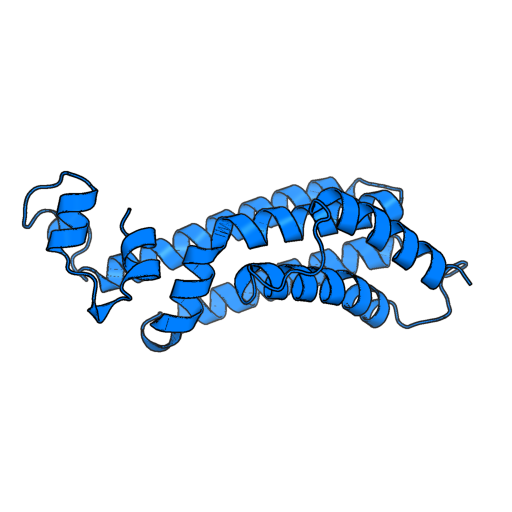 C 1
ATOM 803 O O . ARG A 1 99 ? -2.315 8.394 15.619 1.00 88.00 99 ARG A O 1
ATOM 810 N N . SER A 1 100 ? -3.710 10.133 15.888 1.00 91.69 100 SER A N 1
ATOM 811 C CA . SER A 1 100 ? -3.326 10.454 17.271 1.00 91.69 100 SER A CA 1
ATOM 812 C C . SER A 1 100 ? -3.779 9.414 18.300 1.00 91.69 100 SER A C 1
ATOM 814 O O . SER A 1 100 ? -3.265 9.412 19.414 1.00 91.69 100 SER A O 1
ATOM 816 N N . LEU A 1 101 ? -4.736 8.555 17.945 1.00 91.31 101 LEU A N 1
ATOM 817 C CA . LEU A 1 101 ? -5.264 7.494 18.801 1.00 91.31 101 LEU A CA 1
ATOM 818 C C . LEU A 1 101 ? -4.600 6.140 18.540 1.00 91.31 101 LEU A C 1
ATOM 820 O O . LEU A 1 101 ? -4.804 5.205 19.313 1.00 91.31 101 LEU A O 1
ATOM 824 N N . LEU A 1 102 ? -3.853 6.001 17.443 1.00 89.94 102 LEU A N 1
ATOM 825 C CA . LEU A 1 102 ? -3.164 4.763 17.092 1.00 89.94 102 LEU A CA 1
ATOM 826 C C . LEU A 1 102 ? -1.863 4.625 17.886 1.00 89.94 102 LEU A C 1
ATOM 828 O O . LEU A 1 102 ? -1.165 5.609 18.127 1.00 89.94 102 LEU A O 1
ATOM 832 N N . ASP A 1 103 ? -1.537 3.389 18.263 1.00 90.56 103 ASP A N 1
ATOM 833 C CA . ASP A 1 103 ? -0.279 3.072 18.937 1.00 90.56 103 ASP A CA 1
ATOM 834 C C . ASP A 1 103 ? 0.922 3.512 18.066 1.00 90.56 103 ASP A C 1
ATOM 836 O O . ASP A 1 103 ? 1.039 3.074 16.913 1.00 90.56 103 ASP A O 1
ATOM 840 N N . PRO A 1 104 ? 1.831 4.365 18.582 1.00 91.06 104 PRO A N 1
ATOM 841 C CA . PRO A 1 104 ? 3.037 4.767 17.866 1.00 91.06 104 PRO A CA 1
ATOM 842 C C . PRO A 1 104 ? 3.883 3.594 17.359 1.00 91.06 104 PRO A C 1
ATOM 844 O O . PRO A 1 104 ? 4.424 3.680 16.255 1.00 91.06 104 PRO A O 1
ATOM 847 N N . ALA A 1 105 ? 3.974 2.493 18.112 1.00 91.88 105 ALA A N 1
ATOM 848 C CA . ALA A 1 105 ? 4.727 1.309 17.701 1.00 91.88 105 ALA A CA 1
ATOM 849 C C . ALA A 1 105 ? 4.077 0.631 16.484 1.00 91.88 105 ALA A C 1
ATOM 851 O O . ALA A 1 105 ? 4.762 0.268 15.523 1.00 91.88 105 ALA A O 1
ATOM 852 N N . LEU A 1 106 ? 2.744 0.542 16.476 1.00 89.25 106 LEU A N 1
ATOM 853 C CA . LEU A 1 106 ? 1.975 0.027 15.345 1.00 89.25 106 LEU A CA 1
ATOM 854 C C . LEU A 1 106 ? 2.149 0.905 14.097 1.00 89.25 106 LEU A C 1
ATOM 856 O O . LEU A 1 106 ? 2.349 0.395 12.989 1.00 89.25 106 LEU A O 1
ATOM 860 N N . LEU A 1 107 ? 2.125 2.230 14.265 1.00 89.94 107 LEU A N 1
ATOM 861 C CA . LEU A 1 107 ? 2.373 3.173 13.174 1.00 89.94 107 LEU A CA 1
ATOM 862 C C . LEU A 1 107 ? 3.792 3.039 12.616 1.00 89.94 107 LEU A C 1
ATOM 864 O O . LEU A 1 107 ? 3.971 2.996 11.400 1.00 89.94 107 LEU A O 1
ATOM 868 N N . GLN A 1 108 ? 4.795 2.944 13.489 1.00 92.25 108 GLN A N 1
ATOM 869 C CA . GLN A 1 108 ? 6.189 2.778 13.089 1.00 92.25 108 GLN A CA 1
ATOM 870 C C . GLN A 1 108 ? 6.396 1.475 12.309 1.00 92.25 108 GLN A C 1
ATOM 872 O O . GLN A 1 108 ? 7.022 1.492 11.248 1.00 92.25 108 GLN A O 1
ATOM 877 N N . ARG A 1 109 ? 5.822 0.363 12.785 1.00 92.12 109 ARG A N 1
ATOM 878 C CA . ARG A 1 109 ? 5.841 -0.927 12.083 1.00 92.12 109 ARG A CA 1
ATOM 879 C C . ARG A 1 109 ? 5.183 -0.830 10.706 1.00 92.12 109 ARG A C 1
ATOM 881 O O . ARG A 1 109 ? 5.756 -1.297 9.724 1.00 92.12 109 ARG A O 1
ATOM 888 N N . SER A 1 110 ? 4.035 -0.161 10.621 1.00 89.56 110 SER A N 1
ATOM 889 C CA . SER A 1 110 ? 3.317 0.054 9.357 1.00 89.56 110 SER A CA 1
ATOM 890 C C . SER A 1 110 ? 4.148 0.864 8.356 1.00 89.56 110 SER A C 1
ATOM 892 O O . SER A 1 110 ? 4.236 0.506 7.183 1.00 89.56 110 SER A O 1
ATOM 894 N N . ILE A 1 111 ? 4.799 1.942 8.811 1.00 90.56 111 ILE A N 1
ATOM 895 C CA . ILE A 1 111 ? 5.700 2.757 7.980 1.00 90.56 111 ILE A CA 1
ATOM 896 C C . ILE A 1 111 ? 6.875 1.912 7.488 1.00 90.56 111 ILE A C 1
ATOM 898 O O . ILE A 1 111 ? 7.189 1.940 6.302 1.00 90.56 111 ILE 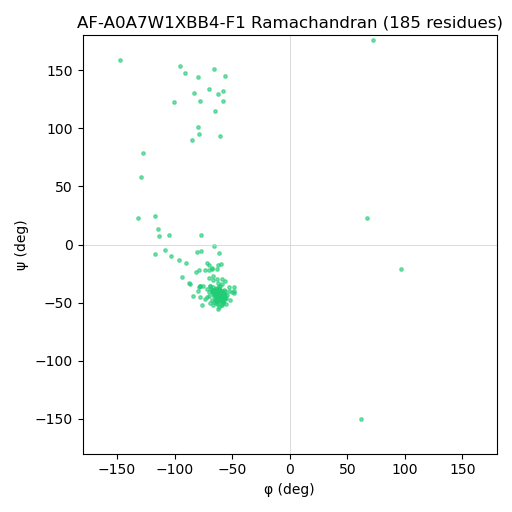A O 1
ATOM 902 N N . HIS A 1 112 ? 7.490 1.129 8.376 1.00 94.00 112 HIS A N 1
ATOM 903 C CA . HIS A 1 112 ? 8.604 0.259 8.018 1.00 94.00 112 HIS A CA 1
ATOM 904 C C . HIS A 1 112 ? 8.214 -0.741 6.920 1.00 94.00 112 HIS A C 1
ATOM 906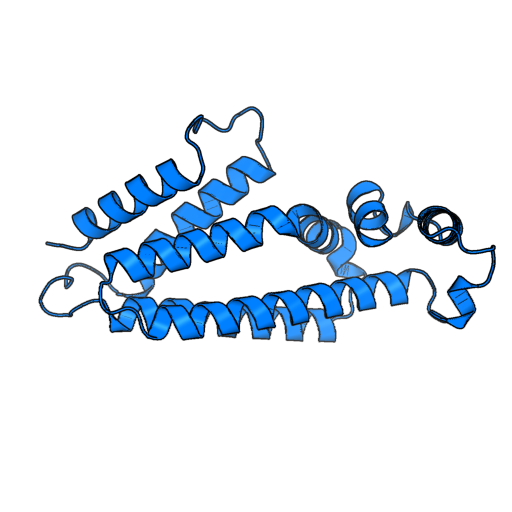 O O . HIS A 1 112 ? 8.888 -0.821 5.896 1.00 94.00 112 HIS A O 1
ATOM 912 N N . GLN A 1 113 ? 7.080 -1.429 7.076 1.00 92.75 113 GLN A N 1
ATOM 913 C CA . GLN A 1 113 ? 6.559 -2.364 6.075 1.00 92.75 113 GLN A CA 1
ATOM 914 C C . GLN A 1 113 ? 6.262 -1.690 4.726 1.00 92.75 113 GLN A C 1
ATOM 916 O O . GLN A 1 113 ? 6.538 -2.264 3.673 1.00 92.75 113 GLN A O 1
ATOM 921 N N . LEU A 1 114 ? 5.719 -0.467 4.736 1.00 89.75 114 LEU A N 1
ATOM 922 C CA . LEU A 1 114 ? 5.493 0.306 3.512 1.00 89.75 114 LEU A CA 1
ATOM 923 C C . LEU A 1 114 ? 6.810 0.692 2.830 1.00 89.75 114 LEU A C 1
ATOM 925 O O . LEU A 1 114 ? 6.897 0.618 1.605 1.00 89.75 114 LEU A O 1
ATOM 929 N N . CYS A 1 115 ? 7.840 1.059 3.598 1.00 92.94 115 CYS A N 1
ATOM 930 C CA . CYS A 1 115 ? 9.172 1.332 3.060 1.00 92.94 115 CYS A CA 1
ATOM 931 C C . CYS A 1 115 ? 9.809 0.087 2.430 1.00 92.94 115 CYS A C 1
ATOM 933 O O . CYS A 1 115 ? 10.463 0.205 1.397 1.00 92.94 115 CYS A O 1
ATOM 935 N N . GLU A 1 116 ? 9.615 -1.098 3.014 1.00 95.00 116 GLU A N 1
ATOM 936 C CA . GLU A 1 116 ? 10.090 -2.354 2.420 1.00 95.00 116 GLU A CA 1
ATOM 937 C C . GLU A 1 116 ? 9.401 -2.651 1.087 1.00 95.00 116 GLU A C 1
ATOM 939 O O . GLU A 1 116 ? 10.080 -2.903 0.096 1.00 95.00 116 GLU A O 1
ATOM 944 N N . VAL A 1 117 ? 8.068 -2.554 1.045 1.00 93.88 117 VAL A N 1
ATOM 945 C CA . VAL A 1 117 ? 7.286 -2.733 -0.189 1.00 93.88 117 VAL A CA 1
ATOM 946 C C . VAL A 1 117 ? 7.717 -1.735 -1.262 1.00 93.88 117 VAL A C 1
ATOM 948 O O . VAL A 1 117 ? 7.858 -2.097 -2.427 1.00 93.88 117 VAL A O 1
ATOM 951 N N . TRP A 1 118 ? 7.937 -0.476 -0.878 1.00 92.12 118 TRP A N 1
ATOM 952 C CA . TRP A 1 118 ? 8.414 0.553 -1.795 1.00 92.12 118 TRP A CA 1
ATOM 953 C C . TRP A 1 118 ? 9.783 0.202 -2.381 1.00 92.12 118 TRP A C 1
ATOM 955 O O . TRP A 1 118 ? 9.963 0.254 -3.594 1.00 92.12 118 TRP A O 1
ATOM 965 N N . ARG A 1 119 ? 10.727 -0.218 -1.531 1.00 93.19 119 ARG A N 1
ATOM 966 C CA . ARG A 1 119 ? 12.066 -0.636 -1.962 1.00 93.19 119 ARG A CA 1
ATOM 967 C C . ARG A 1 119 ? 12.010 -1.818 -2.928 1.00 93.19 119 ARG A C 1
ATOM 969 O O . ARG A 1 119 ? 12.743 -1.826 -3.908 1.00 93.19 119 ARG A O 1
ATOM 976 N N . GLU A 1 120 ? 11.143 -2.790 -2.664 1.00 94.69 120 GLU A N 1
ATOM 977 C CA . GLU A 1 120 ? 10.952 -3.958 -3.528 1.00 94.69 120 GLU A CA 1
ATOM 978 C C . GLU A 1 120 ? 10.376 -3.562 -4.897 1.00 94.69 120 GLU A C 1
ATOM 980 O O . GLU A 1 120 ? 10.885 -4.003 -5.922 1.00 94.69 120 GLU A O 1
ATOM 985 N N . ILE A 1 121 ? 9.391 -2.656 -4.937 1.00 94.56 121 ILE A N 1
ATOM 986 C CA . ILE A 1 121 ? 8.865 -2.095 -6.193 1.00 94.56 121 ILE A CA 1
ATOM 987 C C . ILE A 1 121 ? 9.968 -1.398 -6.999 1.00 94.56 121 ILE A C 1
ATOM 989 O O . ILE A 1 121 ? 10.064 -1.634 -8.204 1.00 94.56 121 ILE A O 1
ATOM 993 N N . CYS A 1 122 ? 10.793 -0.563 -6.355 1.00 92.19 122 CYS A N 1
ATOM 994 C CA . CYS A 1 122 ? 11.919 0.087 -7.028 1.00 92.19 122 CYS A CA 1
ATOM 995 C C . CYS A 1 122 ? 12.872 -0.951 -7.616 1.00 92.19 122 CYS A C 1
ATOM 997 O O . CYS A 1 122 ? 13.114 -0.927 -8.817 1.00 92.19 122 CYS A O 1
ATOM 999 N N . ALA A 1 123 ? 13.321 -1.911 -6.804 1.00 92.06 123 ALA A N 1
ATOM 1000 C CA . ALA A 1 123 ? 14.272 -2.934 -7.227 1.00 92.06 123 ALA A CA 1
ATOM 1001 C C . ALA A 1 123 ? 13.757 -3.769 -8.411 1.00 92.06 123 ALA A C 1
ATOM 1003 O O . ALA A 1 123 ? 14.516 -4.071 -9.328 1.00 92.06 123 ALA A O 1
ATOM 1004 N N . LEU A 1 124 ? 12.464 -4.114 -8.423 1.00 94.00 124 LEU A N 1
ATOM 1005 C CA . LEU A 1 124 ? 11.848 -4.863 -9.520 1.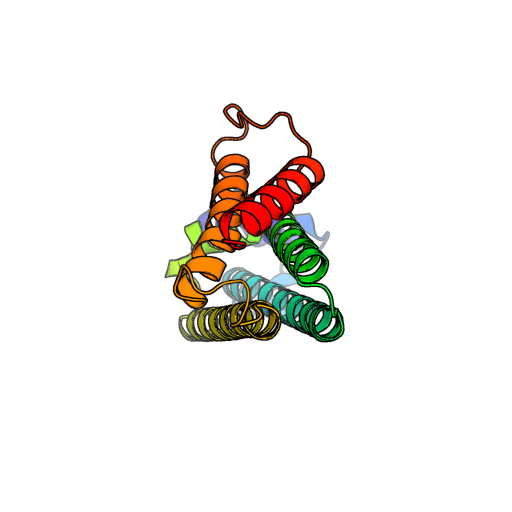00 94.00 124 LEU A CA 1
ATOM 1006 C C . LEU A 1 124 ? 11.842 -4.092 -10.838 1.00 94.00 124 LEU A C 1
ATOM 1008 O O . LEU A 1 124 ? 12.089 -4.682 -11.886 1.00 94.00 124 LEU A O 1
ATOM 1012 N N . ILE A 1 125 ? 11.541 -2.794 -10.802 1.00 92.19 125 ILE A N 1
ATOM 1013 C CA . ILE A 1 125 ? 11.532 -1.965 -12.011 1.00 92.19 125 ILE A CA 1
ATOM 1014 C C . ILE A 1 125 ? 12.969 -1.699 -12.462 1.00 92.19 125 ILE A C 1
ATOM 1016 O O . ILE A 1 125 ? 13.277 -1.891 -13.634 1.00 92.19 125 ILE A O 1
ATOM 1020 N N . GLU A 1 126 ? 13.848 -1.315 -11.537 1.00 88.62 126 GLU A N 1
ATOM 1021 C CA . GLU A 1 126 ? 15.263 -1.030 -11.796 1.00 88.62 126 GLU A CA 1
ATOM 1022 C C . GLU A 1 126 ? 15.976 -2.225 -12.434 1.00 88.62 126 GLU A C 1
ATOM 1024 O O . GLU A 1 126 ? 16.663 -2.053 -13.434 1.00 88.62 126 GLU A O 1
ATOM 1029 N N . ALA A 1 127 ? 15.733 -3.448 -11.952 1.00 89.56 127 ALA A N 1
ATOM 1030 C CA . ALA A 1 127 ? 16.323 -4.665 -12.515 1.00 89.56 127 ALA A CA 1
ATOM 1031 C C . ALA A 1 127 ? 15.920 -4.947 -13.976 1.00 89.56 127 ALA A C 1
ATOM 1033 O O . ALA A 1 127 ? 16.551 -5.769 -14.639 1.00 89.56 127 ALA A O 1
ATOM 1034 N N . LYS A 1 128 ? 14.851 -4.314 -14.470 1.00 88.75 128 LYS A N 1
ATOM 1035 C CA . LYS A 1 128 ? 14.329 -4.488 -15.835 1.00 88.75 128 LYS A CA 1
ATOM 1036 C C . LYS A 1 128 ? 14.594 -3.271 -16.723 1.00 88.75 128 LYS A C 1
ATOM 1038 O O . LYS A 1 128 ? 14.297 -3.311 -17.917 1.00 88.75 128 LYS A O 1
ATOM 1043 N N . ILE A 1 129 ? 15.149 -2.199 -16.159 1.00 84.56 129 ILE A N 1
ATOM 1044 C CA . ILE A 1 129 ? 15.676 -1.068 -16.916 1.00 84.56 129 ILE A CA 1
ATOM 1045 C C . ILE A 1 129 ? 17.060 -1.488 -17.428 1.00 84.56 129 ILE A C 1
ATOM 1047 O O . ILE A 1 129 ? 18.039 -1.495 -16.692 1.00 84.56 129 ILE A O 1
ATOM 1051 N N . ASP A 1 130 ? 17.134 -1.876 -18.700 1.00 72.38 130 ASP A N 1
ATOM 1052 C CA . ASP A 1 130 ? 18.408 -2.107 -19.387 1.00 72.38 130 ASP A CA 1
ATOM 1053 C C . ASP A 1 130 ? 19.194 -0.796 -19.519 1.00 72.38 130 ASP A C 1
ATOM 1055 O O . ASP A 1 130 ? 18.795 0.115 -20.250 1.00 72.38 130 ASP A O 1
ATOM 1059 N N . GLU A 1 131 ? 20.345 -0.718 -18.852 1.00 61.19 131 GLU A N 1
ATOM 1060 C CA . GLU A 1 131 ? 21.225 0.448 -18.910 1.00 61.19 131 GLU A CA 1
ATOM 1061 C C . GLU A 1 131 ? 21.468 0.900 -20.357 1.00 61.19 131 GLU A C 1
ATOM 1063 O O . GLU A 1 131 ? 21.404 2.091 -20.630 1.00 61.19 131 GLU A O 1
ATOM 1068 N N . ARG A 1 132 ? 21.585 -0.024 -21.321 1.00 61.72 132 ARG A N 1
ATOM 1069 C CA . ARG A 1 132 ? 21.900 0.296 -22.725 1.00 61.72 132 ARG A CA 1
ATOM 1070 C C . ARG A 1 132 ? 20.809 1.064 -23.478 1.00 61.72 132 ARG A C 1
ATOM 1072 O O . ARG A 1 132 ? 21.123 1.677 -24.496 1.00 61.72 132 ARG A O 1
ATOM 1079 N N . HIS A 1 133 ? 19.558 1.030 -23.016 1.00 62.84 133 HIS A N 1
ATOM 1080 C CA . HIS A 1 133 ? 18.402 1.590 -23.734 1.00 62.84 133 HIS A CA 1
ATOM 1081 C C . HIS A 1 133 ? 17.694 2.742 -22.996 1.00 62.84 133 HIS A C 1
ATOM 1083 O O . HIS A 1 133 ? 16.797 3.363 -23.569 1.00 62.84 133 HIS A O 1
ATOM 1089 N N . PHE A 1 134 ? 18.068 3.022 -21.741 1.00 66.06 134 PHE A N 1
ATOM 1090 C CA . PHE A 1 134 ? 17.288 3.876 -20.833 1.00 66.06 134 PHE A CA 1
ATOM 1091 C C . PHE A 1 134 ? 18.121 4.961 -20.108 1.00 66.06 134 PHE A C 1
ATOM 1093 O O . PHE A 1 134 ? 17.715 5.470 -19.065 1.00 66.06 134 PHE A O 1
ATOM 1100 N N . HIS A 1 135 ? 19.279 5.353 -20.657 1.00 60.72 135 HIS A N 1
ATOM 1101 C CA . HIS A 1 135 ? 20.287 6.230 -20.024 1.00 60.72 135 HIS A CA 1
ATOM 1102 C C . HIS A 1 135 ? 19.878 7.690 -19.754 1.00 60.72 135 HIS A C 1
ATOM 1104 O O . HIS A 1 135 ? 20.687 8.463 -19.237 1.00 60.72 135 HIS A O 1
ATOM 1110 N N . GLN A 1 136 ? 18.671 8.122 -20.115 1.00 64.75 136 GLN A N 1
ATOM 1111 C CA . GLN A 1 136 ? 18.361 9.550 -20.065 1.00 64.75 136 GLN A CA 1
ATOM 1112 C C . GLN A 1 136 ? 18.167 10.080 -18.632 1.00 64.75 136 GLN A C 1
ATOM 1114 O O . GLN A 1 136 ? 18.336 11.280 -18.407 1.00 64.75 136 GLN A O 1
ATOM 1119 N N . PHE A 1 137 ? 17.847 9.215 -17.660 1.00 73.88 137 PHE A N 1
ATOM 1120 C CA . PHE A 1 137 ? 17.445 9.623 -16.313 1.00 73.88 137 PHE A CA 1
ATOM 1121 C C . PHE A 1 137 ? 17.880 8.640 -15.216 1.00 73.88 137 PHE A C 1
ATOM 1123 O O . PHE A 1 137 ? 18.130 7.468 -15.471 1.00 73.88 137 PHE A O 1
ATOM 1130 N N . ASP A 1 138 ? 17.938 9.133 -13.975 1.00 82.38 138 ASP A N 1
ATOM 1131 C CA . ASP A 1 138 ? 18.156 8.310 -12.783 1.00 82.38 138 ASP A CA 1
ATOM 1132 C C . ASP A 1 138 ? 17.010 7.283 -12.597 1.00 82.38 138 ASP A C 1
ATOM 1134 O O . ASP A 1 138 ? 15.839 7.689 -12.601 1.00 82.38 138 ASP A O 1
ATOM 1138 N N . PRO A 1 139 ? 17.301 5.979 -12.399 1.00 80.56 139 PRO A N 1
ATOM 1139 C CA . PRO A 1 139 ? 16.272 4.942 -12.284 1.00 80.56 139 PRO A CA 1
ATOM 1140 C C . PRO A 1 139 ? 15.262 5.194 -11.160 1.00 80.56 139 PRO A C 1
ATOM 1142 O O . PRO A 1 139 ? 14.057 5.015 -11.353 1.00 80.56 139 PRO A O 1
ATOM 1145 N N . SER A 1 140 ? 15.711 5.702 -10.009 1.00 82.25 140 SER A N 1
ATOM 1146 C CA . SER A 1 140 ? 14.813 5.998 -8.890 1.00 82.25 140 SER A CA 1
ATOM 1147 C C . SER A 1 140 ? 13.846 7.137 -9.235 1.00 82.25 140 SER A C 1
ATOM 1149 O O . SER A 1 140 ? 12.663 7.096 -8.881 1.00 82.25 140 SER A O 1
ATOM 1151 N N . MET A 1 141 ? 14.302 8.142 -9.991 1.00 86.19 141 MET A N 1
ATOM 1152 C CA . MET A 1 141 ? 13.442 9.205 -10.511 1.00 86.19 141 MET A CA 1
ATOM 1153 C C . MET A 1 141 ? 12.413 8.658 -11.509 1.00 86.19 141 MET A C 1
ATOM 1155 O O . MET A 1 141 ? 11.247 9.058 -11.465 1.00 86.19 141 MET A O 1
ATOM 1159 N N . MET A 1 142 ? 12.815 7.733 -12.381 1.00 88.69 142 MET A N 1
ATOM 1160 C CA . MET A 1 142 ? 11.924 7.089 -13.349 1.00 88.69 142 MET A CA 1
ATOM 1161 C C . MET A 1 142 ? 10.812 6.307 -12.632 1.00 88.69 142 MET A C 1
ATOM 1163 O O . MET A 1 142 ? 9.627 6.531 -12.894 1.00 88.69 142 MET A O 1
ATOM 1167 N N . VAL A 1 143 ? 11.164 5.481 -11.641 1.00 90.44 143 VAL A N 1
ATOM 1168 C CA . VAL A 1 143 ? 10.192 4.772 -10.789 1.00 90.44 143 VAL A CA 1
ATOM 1169 C C . VAL A 1 143 ? 9.244 5.754 -10.094 1.00 90.44 143 VAL A C 1
ATOM 1171 O O . VAL A 1 143 ? 8.023 5.575 -10.137 1.00 90.44 143 VAL A O 1
ATOM 1174 N N . ASN A 1 144 ? 9.778 6.828 -9.501 1.00 90.75 144 ASN A N 1
ATOM 1175 C CA . ASN A 1 144 ? 8.981 7.868 -8.847 1.00 90.75 144 ASN A CA 1
ATOM 1176 C C . ASN A 1 144 ? 7.998 8.545 -9.810 1.00 90.75 144 ASN A C 1
ATOM 1178 O O . ASN A 1 144 ? 6.846 8.777 -9.443 1.00 90.75 144 ASN A O 1
ATOM 1182 N N . GLN A 1 145 ? 8.416 8.839 -11.042 1.00 92.12 145 GLN A N 1
ATOM 1183 C CA . GLN A 1 145 ? 7.542 9.399 -12.070 1.00 92.12 145 GLN A CA 1
ATOM 1184 C C . GLN A 1 145 ? 6.399 8.431 -12.400 1.00 92.12 145 GLN A C 1
ATOM 1186 O O . GLN A 1 145 ? 5.232 8.836 -12.416 1.00 92.12 145 GLN A O 1
ATOM 1191 N N . PHE A 1 146 ? 6.719 7.153 -12.625 1.00 94.25 146 PHE A N 1
ATOM 1192 C CA . PHE A 1 146 ? 5.734 6.127 -12.955 1.00 94.25 146 PHE A CA 1
ATOM 1193 C C . PHE A 1 146 ? 4.709 5.932 -11.833 1.00 94.25 146 PHE A C 1
ATOM 1195 O O . PHE A 1 146 ? 3.502 6.043 -12.070 1.00 94.25 146 PHE A O 1
ATOM 1202 N N . VAL A 1 147 ? 5.171 5.675 -10.607 1.00 93.25 147 VAL A N 1
ATOM 1203 C CA . VAL A 1 147 ? 4.277 5.411 -9.475 1.00 93.25 147 VAL A CA 1
ATOM 1204 C C . VAL A 1 147 ? 3.564 6.684 -9.024 1.00 93.25 147 VAL A C 1
ATOM 1206 O O . VAL A 1 147 ? 2.370 6.644 -8.726 1.00 93.25 147 VAL A O 1
ATOM 1209 N N . GLY A 1 148 ? 4.243 7.832 -9.033 1.00 92.62 148 GLY A N 1
ATOM 1210 C CA . GLY A 1 148 ? 3.675 9.120 -8.639 1.00 92.62 148 GLY A CA 1
ATOM 1211 C C . GLY A 1 148 ? 2.426 9.485 -9.440 1.00 92.62 148 GLY A C 1
ATOM 1212 O O . GLY A 1 148 ? 1.417 9.881 -8.854 1.00 92.62 148 GLY A O 1
ATOM 1213 N N . ALA A 1 149 ? 2.435 9.265 -10.758 1.00 92.88 149 ALA A N 1
ATOM 1214 C CA . ALA A 1 149 ? 1.262 9.488 -11.602 1.00 92.88 149 ALA A CA 1
ATOM 1215 C C . ALA A 1 149 ? 0.076 8.580 -11.225 1.00 92.88 149 ALA A C 1
ATOM 1217 O O . ALA A 1 149 ? -1.070 9.035 -11.201 1.00 92.88 149 ALA A O 1
ATOM 1218 N N . ILE A 1 150 ? 0.340 7.317 -10.874 1.00 92.06 150 ILE A N 1
ATOM 1219 C CA . ILE A 1 150 ? -0.687 6.360 -10.433 1.00 92.06 150 ILE A CA 1
ATOM 1220 C C . ILE A 1 150 ? -1.262 6.773 -9.077 1.00 92.06 150 ILE A C 1
ATOM 1222 O O . ILE A 1 150 ? -2.483 6.821 -8.915 1.00 92.06 150 ILE A O 1
ATOM 1226 N N . ILE A 1 151 ? -0.407 7.110 -8.109 1.00 88.62 151 ILE A N 1
ATOM 1227 C CA . ILE A 1 151 ? -0.835 7.574 -6.784 1.00 88.62 151 ILE A CA 1
ATOM 1228 C C . ILE A 1 151 ? -1.651 8.862 -6.904 1.00 88.62 151 ILE A C 1
ATOM 1230 O O . ILE A 1 151 ? -2.712 8.972 -6.289 1.00 88.62 151 ILE A O 1
ATOM 1234 N N . PHE A 1 152 ? -1.218 9.806 -7.739 1.00 88.69 152 PHE A N 1
ATOM 1235 C CA . PHE A 1 152 ? -1.943 11.051 -7.970 1.00 88.69 152 PHE A CA 1
ATOM 1236 C C . PHE A 1 152 ? -3.305 10.809 -8.634 1.00 88.69 152 PHE A C 1
ATOM 1238 O O . PHE A 1 152 ? -4.315 11.349 -8.181 1.00 88.69 152 PHE A O 1
ATOM 1245 N N . TYR A 1 153 ? -3.369 9.933 -9.641 1.00 86.88 153 TYR A N 1
ATOM 1246 C CA . TYR A 1 153 ? -4.625 9.497 -10.257 1.00 86.88 153 TYR A CA 1
ATOM 1247 C C . TYR A 1 153 ? -5.583 8.871 -9.229 1.00 86.88 153 TYR A C 1
ATOM 1249 O O . TYR A 1 153 ? -6.779 9.174 -9.201 1.00 86.88 153 TYR A O 1
ATOM 1257 N N . LEU A 1 154 ? -5.074 8.011 -8.346 1.00 83.88 154 LEU A N 1
ATOM 1258 C CA . LEU A 1 154 ? -5.868 7.381 -7.292 1.00 83.88 154 LEU A CA 1
ATOM 1259 C C . LEU A 1 154 ? -6.369 8.407 -6.272 1.00 83.88 154 LEU A C 1
ATOM 1261 O O . LEU A 1 154 ? -7.550 8.390 -5.924 1.00 83.88 154 LEU A O 1
ATOM 1265 N N . ALA A 1 155 ? -5.508 9.331 -5.846 1.00 82.00 155 ALA A N 1
ATOM 1266 C CA . ALA A 1 155 ? -5.868 10.405 -4.929 1.00 82.00 155 ALA A CA 1
ATOM 1267 C C . ALA A 1 155 ? -6.981 11.289 -5.509 1.00 82.00 155 ALA A C 1
ATOM 1269 O O . ALA A 1 155 ? -7.965 11.558 -4.822 1.00 82.00 155 ALA A O 1
ATOM 1270 N N . GLN A 1 156 ? -6.894 11.671 -6.788 1.00 81.56 156 GLN A N 1
ATOM 1271 C CA . GLN A 1 156 ? -7.953 12.439 -7.449 1.00 81.56 156 GLN A CA 1
ATOM 1272 C C . GLN A 1 156 ? -9.301 11.717 -7.421 1.00 81.56 156 GLN A C 1
ATOM 1274 O O . GLN A 1 156 ? -10.320 12.335 -7.130 1.00 81.56 156 GLN A O 1
ATOM 1279 N N . ASN A 1 157 ? -9.313 10.406 -7.663 1.00 77.12 157 ASN A N 1
ATOM 1280 C CA . ASN A 1 157 ? -10.545 9.620 -7.619 1.00 77.12 157 ASN A CA 1
ATOM 1281 C C . ASN A 1 157 ? -11.108 9.452 -6.196 1.00 77.12 157 ASN A C 1
ATOM 1283 O O . ASN A 1 157 ? -12.318 9.309 -6.037 1.00 77.12 157 ASN A O 1
ATOM 1287 N N . ILE A 1 158 ? -10.257 9.467 -5.164 1.00 74.38 158 ILE A N 1
ATOM 1288 C CA . ILE A 1 158 ? -10.682 9.365 -3.758 1.00 74.38 158 ILE A CA 1
ATOM 1289 C C . ILE A 1 158 ? -11.241 10.698 -3.243 1.00 74.38 158 ILE A C 1
ATOM 1291 O O . ILE A 1 158 ? -12.276 10.700 -2.575 1.00 74.38 158 ILE A O 1
ATOM 1295 N N . TYR A 1 159 ? -10.564 11.812 -3.532 1.00 74.31 159 TYR A N 1
ATOM 1296 C CA . TYR A 1 159 ? -10.900 13.132 -2.981 1.00 74.31 159 TYR A CA 1
ATOM 1297 C C . TYR A 1 159 ? -11.833 13.956 -3.872 1.00 74.31 159 TYR A C 1
ATOM 1299 O O . TYR A 1 159 ? -12.599 14.769 -3.362 1.00 74.31 159 TYR A O 1
ATOM 1307 N N . PHE A 1 160 ? -11.800 13.748 -5.189 1.00 75.81 160 PHE A N 1
ATOM 1308 C CA . PHE A 1 160 ? -12.557 14.536 -6.164 1.00 75.81 160 PHE A CA 1
ATOM 1309 C C . PHE A 1 160 ? -13.366 13.651 -7.128 1.00 75.81 160 PHE A C 1
ATOM 1311 O O . PHE A 1 160 ? -13.195 13.753 -8.347 1.00 75.81 160 PHE A O 1
ATOM 1318 N N . PRO A 1 161 ? -14.278 12.801 -6.620 1.00 66.94 161 PRO A N 1
ATOM 1319 C CA . PRO A 1 161 ? -15.019 11.854 -7.454 1.00 66.94 161 PRO A CA 1
ATOM 1320 C C . PRO A 1 161 ? -15.833 12.539 -8.567 1.00 66.94 161 PRO A C 1
ATOM 1322 O O . PRO A 1 161 ? -15.904 12.015 -9.674 1.00 66.94 161 PRO A O 1
ATOM 1325 N N . GLU A 1 162 ? -16.372 13.740 -8.323 1.00 60.84 162 GLU A N 1
ATOM 1326 C CA . GLU A 1 162 ? -17.156 14.506 -9.310 1.00 60.84 162 GLU A CA 1
ATOM 1327 C C . GLU A 1 162 ? -16.304 15.244 -10.357 1.00 60.84 162 GLU A C 1
ATOM 1329 O O . GLU A 1 162 ? -16.786 15.558 -11.444 1.00 60.84 162 GLU A O 1
ATOM 1334 N N . LYS A 1 163 ? -15.025 15.515 -10.054 1.00 53.69 163 LYS A N 1
ATOM 1335 C CA . LYS A 1 163 ? -14.084 16.212 -10.953 1.00 53.69 163 LYS A CA 1
ATOM 1336 C C . LYS A 1 163 ? -13.070 15.274 -11.603 1.00 53.69 163 LYS A C 1
ATOM 1338 O O . LYS A 1 163 ? -12.140 15.763 -12.247 1.00 53.69 163 LYS A O 1
ATOM 1343 N N . SER A 1 164 ? -13.224 13.956 -11.451 1.00 54.34 164 SER A N 1
ATOM 1344 C CA . SER A 1 164 ? -12.375 12.973 -12.127 1.00 54.34 164 SER A CA 1
ATOM 1345 C C . SER A 1 164 ? -12.522 13.141 -13.642 1.00 54.34 164 SER A C 1
ATOM 1347 O O . SER A 1 164 ? -13.432 12.613 -14.278 1.00 54.34 164 SER A O 1
ATOM 1349 N N . ARG A 1 165 ? -11.623 13.936 -14.237 1.00 47.69 165 ARG A N 1
ATOM 1350 C CA . ARG A 1 165 ? -11.574 14.196 -15.684 1.00 47.69 165 ARG A CA 1
ATOM 1351 C C . ARG A 1 165 ? -11.359 12.906 -16.483 1.00 47.69 165 ARG A C 1
ATOM 1353 O O . ARG A 1 165 ? -11.641 12.873 -17.678 1.00 47.69 165 ARG A O 1
ATOM 1360 N N . SER A 1 166 ? -10.905 11.827 -15.843 1.00 50.84 166 SER A N 1
ATOM 1361 C CA . SER A 1 166 ? -10.820 10.511 -16.458 1.00 50.84 166 SER A CA 1
ATOM 1362 C C . SER A 1 166 ? -12.153 9.764 -16.345 1.00 50.84 166 SER A C 1
ATOM 1364 O O . SER A 1 166 ? -12.357 8.949 -15.451 1.00 50.84 166 SER A O 1
ATOM 1366 N N . ARG A 1 167 ? -13.033 9.930 -17.336 1.00 50.34 167 ARG A N 1
ATOM 1367 C CA . ARG A 1 167 ? -14.087 8.931 -17.624 1.00 50.34 167 ARG A CA 1
ATOM 1368 C C . ARG A 1 167 ? -13.520 7.551 -18.010 1.00 50.34 167 ARG A C 1
ATOM 1370 O O . ARG A 1 167 ? -14.280 6.602 -18.182 1.00 50.34 167 ARG A O 1
ATOM 1377 N N . LYS A 1 168 ? -12.199 7.437 -18.184 1.00 57.88 168 LYS A N 1
ATOM 1378 C CA . LYS A 1 168 ? -11.505 6.196 -18.534 1.00 57.88 168 LYS A CA 1
ATOM 1379 C C . LYS A 1 168 ? -11.534 5.220 -17.358 1.00 57.88 168 LYS A C 1
ATOM 1381 O O . LYS A 1 168 ? -11.225 5.593 -16.226 1.00 57.88 168 LYS A O 1
ATOM 1386 N N . ARG A 1 169 ? -11.868 3.954 -17.637 1.00 72.44 169 ARG A N 1
ATOM 1387 C CA . ARG A 1 169 ? -11.700 2.856 -16.670 1.00 72.44 169 ARG A CA 1
ATOM 1388 C C . ARG A 1 169 ? -10.231 2.805 -16.229 1.00 72.44 169 ARG A C 1
ATOM 1390 O O . ARG A 1 169 ? -9.345 3.060 -17.039 1.00 72.44 169 ARG A O 1
ATOM 1397 N N . LYS A 1 170 ? -9.977 2.456 -14.962 1.00 80.81 170 LYS A N 1
ATOM 1398 C CA . LYS A 1 170 ? -8.629 2.398 -14.354 1.00 80.81 170 LYS A CA 1
ATOM 1399 C C . LYS A 1 170 ? -7.618 1.637 -15.219 1.00 80.81 170 LYS A C 1
ATOM 1401 O O . LYS A 1 170 ? -6.504 2.103 -15.414 1.00 80.81 170 LYS A O 1
ATOM 1406 N N . GLU A 1 171 ? -8.054 0.523 -15.799 1.00 83.88 171 GLU A N 1
ATOM 1407 C CA . GLU A 1 171 ? -7.269 -0.297 -16.730 1.00 83.88 171 GLU A CA 1
ATOM 1408 C C . GLU A 1 171 ? -6.846 0.471 -17.986 1.00 83.88 171 GLU A C 1
ATOM 1410 O O . GLU A 1 171 ? -5.697 0.387 -18.401 1.00 83.88 171 GLU A O 1
ATOM 1415 N N . GLN A 1 172 ? -7.741 1.271 -18.573 1.00 87.88 172 GLN A N 1
ATOM 1416 C CA . GLN A 1 172 ? -7.418 2.067 -19.755 1.00 87.88 172 GLN A CA 1
ATOM 1417 C C . GLN A 1 172 ? -6.382 3.148 -19.430 1.00 87.88 172 GLN A C 1
ATOM 1419 O O . GLN A 1 172 ? -5.443 3.335 -20.200 1.00 87.88 172 GLN A O 1
ATOM 1424 N N . PHE A 1 173 ? -6.531 3.830 -18.288 1.00 90.25 173 PHE A N 1
ATOM 1425 C CA . PHE A 1 173 ? -5.521 4.778 -17.810 1.00 90.25 173 PHE A CA 1
ATOM 1426 C C . PHE A 1 173 ? -4.168 4.084 -17.621 1.00 90.25 173 PHE A C 1
ATOM 1428 O O . PHE A 1 173 ? -3.161 4.585 -18.109 1.00 90.25 173 PHE A O 1
ATOM 1435 N N . LEU A 1 174 ? -4.149 2.912 -16.981 1.00 93.69 174 LEU A N 1
ATOM 1436 C CA . LEU A 1 174 ? -2.918 2.165 -16.750 1.00 93.69 174 LEU A CA 1
ATOM 1437 C C . LEU A 1 174 ? -2.236 1.744 -18.058 1.00 93.69 174 LEU A C 1
ATOM 1439 O O . LEU A 1 174 ? -1.043 1.976 -18.217 1.00 93.69 174 LEU A O 1
ATOM 1443 N N . CYS A 1 175 ? -2.982 1.180 -19.012 1.00 94.00 175 CYS A N 1
ATOM 1444 C CA . CYS A 1 175 ? -2.450 0.792 -20.321 1.00 94.00 175 CYS A CA 1
ATOM 1445 C C . CYS A 1 175 ? -1.820 1.977 -21.068 1.00 94.00 175 CYS A C 1
ATOM 1447 O O . CYS A 1 175 ? -0.749 1.850 -21.660 1.00 94.00 175 CYS A O 1
ATOM 1449 N N . GLU A 1 176 ? -2.494 3.129 -21.071 1.00 94.12 176 GLU A N 1
ATOM 1450 C CA . GLU A 1 176 ? -1.979 4.344 -21.705 1.00 94.12 176 GLU A CA 1
ATOM 1451 C C . GLU A 1 176 ? -0.754 4.890 -20.974 1.00 94.12 176 GLU A C 1
ATOM 1453 O O . GLU A 1 176 ? 0.204 5.298 -21.629 1.00 94.12 176 GLU A O 1
ATOM 1458 N N . TRP A 1 177 ? -0.766 4.853 -19.640 1.00 95.25 177 TRP A N 1
ATOM 1459 C CA . TRP A 1 177 ? 0.345 5.316 -18.822 1.00 95.25 177 TRP A CA 1
ATOM 1460 C C . TRP A 1 177 ? 1.591 4.457 -19.023 1.00 95.25 177 TRP A C 1
ATOM 1462 O O . TRP A 1 177 ? 2.636 5.010 -19.329 1.00 95.25 177 TRP A O 1
ATOM 1472 N N . VAL A 1 178 ? 1.477 3.124 -18.988 1.00 95.88 178 VAL A N 1
ATOM 1473 C CA . VAL A 1 178 ? 2.602 2.213 -19.276 1.00 95.88 178 VAL A CA 1
ATOM 1474 C C . VAL A 1 178 ? 3.183 2.484 -20.665 1.00 95.88 178 VAL A C 1
ATOM 1476 O O . VAL A 1 178 ? 4.399 2.591 -20.815 1.00 95.88 178 VAL A O 1
ATOM 1479 N N . ARG A 1 179 ? 2.330 2.657 -21.686 1.00 94.62 179 ARG A N 1
ATOM 1480 C CA . ARG A 1 179 ? 2.788 2.989 -23.045 1.00 94.62 179 ARG A CA 1
ATOM 1481 C C . ARG A 1 179 ? 3.540 4.321 -23.082 1.00 94.62 179 ARG A C 1
ATOM 1483 O O . ARG A 1 179 ? 4.586 4.403 -23.716 1.00 94.62 179 ARG A O 1
ATOM 1490 N N . HIS A 1 180 ? 3.004 5.349 -22.425 1.00 93.75 180 HIS A N 1
ATOM 1491 C CA . HIS A 1 180 ? 3.639 6.662 -22.343 1.00 93.75 180 HIS A CA 1
ATOM 1492 C C . HIS A 1 180 ? 4.986 6.588 -21.614 1.00 93.75 180 HIS A C 1
ATOM 1494 O O . HIS A 1 180 ? 5.976 7.095 -22.126 1.00 93.75 180 HIS A O 1
ATOM 1500 N N . THR A 1 181 ? 5.037 5.908 -20.466 1.00 92.62 181 THR A N 1
ATOM 1501 C CA . THR A 1 181 ? 6.252 5.698 -19.673 1.00 92.62 181 THR A CA 1
ATOM 1502 C C . THR A 1 181 ? 7.358 5.061 -20.506 1.00 92.62 181 THR A C 1
ATOM 1504 O O . THR A 1 181 ? 8.443 5.627 -20.596 1.00 92.62 181 THR A O 1
ATOM 1507 N N . LEU A 1 182 ? 7.074 3.955 -21.200 1.00 90.94 182 LEU A N 1
ATOM 1508 C CA . LEU A 1 182 ? 8.064 3.296 -22.056 1.00 90.94 182 LEU A CA 1
ATOM 1509 C C . LEU A 1 182 ? 8.570 4.226 -23.166 1.00 90.94 182 LEU A C 1
ATOM 1511 O O . LEU A 1 182 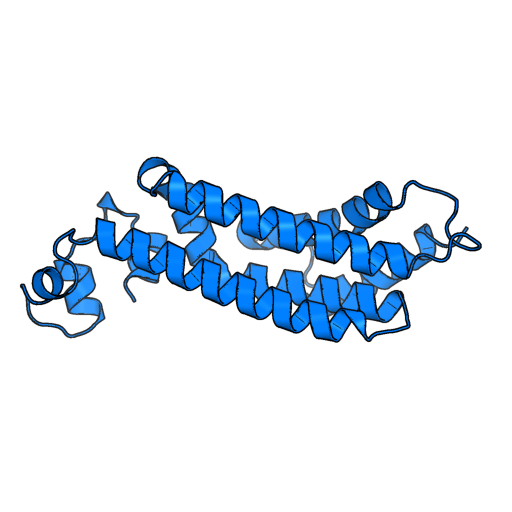? 9.776 4.341 -23.343 1.00 90.94 182 LEU A O 1
ATOM 1515 N N . ALA A 1 183 ? 7.673 4.953 -23.843 1.00 89.81 183 ALA A N 1
ATOM 1516 C CA . ALA A 1 183 ? 8.049 5.897 -24.897 1.00 89.81 183 ALA A CA 1
ATOM 1517 C C . ALA A 1 183 ? 8.918 7.065 -24.393 1.00 89.81 183 ALA A C 1
ATOM 1519 O O . ALA A 1 183 ? 9.719 7.605 -25.151 1.00 89.81 183 ALA A O 1
ATOM 1520 N N . THR A 1 184 ? 8.755 7.475 -23.130 1.00 87.12 184 THR A N 1
ATOM 1521 C CA . THR A 1 184 ? 9.595 8.512 -22.511 1.00 87.12 184 THR A CA 1
ATOM 1522 C C . THR A 1 184 ? 10.930 7.993 -22.000 1.00 87.12 184 THR A C 1
ATOM 1524 O O . THR A 1 184 ? 11.856 8.783 -21.850 1.00 87.12 184 THR A O 1
ATOM 1527 N N . TRP A 1 185 ? 11.023 6.698 -21.701 1.00 86.81 185 TRP A N 1
ATOM 1528 C CA . TRP A 1 185 ? 12.237 6.093 -21.165 1.00 86.81 185 TRP A CA 1
ATOM 1529 C C . TRP A 1 185 ? 13.176 5.634 -22.286 1.00 86.81 185 TRP A C 1
ATOM 1531 O O . TRP A 1 185 ? 14.386 5.734 -22.127 1.00 86.81 185 TRP A O 1
ATOM 1541 N N . THR A 1 186 ? 12.643 5.183 -23.427 1.00 74.44 186 THR A N 1
ATOM 1542 C CA . THR A 1 186 ? 13.442 4.813 -24.603 1.00 74.44 186 THR A CA 1
ATOM 1543 C C . THR A 1 186 ? 13.880 6.056 -25.388 1.00 74.44 186 THR A C 1
ATOM 1545 O O . THR A 1 186 ? 13.122 6.551 -26.229 1.00 74.44 186 THR A O 1
ATOM 1548 N N . LYS A 1 187 ? 15.089 6.563 -25.129 1.00 61.25 187 LYS A N 1
ATOM 1549 C CA . LYS A 1 187 ? 15.813 7.501 -26.002 1.00 61.25 187 LYS A CA 1
ATOM 1550 C C . LYS A 1 187 ? 17.310 7.253 -25.952 1.00 61.25 187 LYS A C 1
ATOM 1552 O O . LYS A 1 187 ? 17.858 7.265 -24.829 1.00 61.25 187 LYS A O 1
#

Nearest PDB structures (foldseek):
  3vpr-assembly2_C  TM=7.467E-01  e=3.498E-06  Thermus thermophilus HB8
  3vpr-assembly2_D  TM=7.475E-01  e=3.668E-06  Thermus thermophilus HB8
  3him-assembly1_A  TM=7.301E-01  e=7.886E-05  Rhodococcus jostii
  6yj2-assembly2_C  TM=6.698E-01  e=2.228E-04  Mycobacterium tuberculosis H37Rv
  6mj1-assembly1_A-2  TM=6.940E-01  e=8.757E-04  Bacillus subtilis subsp. subtilis str. 168

Organism: NCBI:txid1329516

Solvent-accessible surface area (backbone atoms only — not comparable to full-atom values): 10632 Å² total; per-residue (Å²): 98,60,64,55,43,34,38,74,47,33,71,86,67,44,50,65,65,61,43,29,59,66,70,75,47,63,91,71,57,60,48,77,81,28,75,65,38,68,59,46,50,51,48,51,52,53,50,54,55,48,54,56,46,52,54,53,49,53,59,50,49,59,59,46,64,74,50,78,52,48,70,58,38,51,48,50,53,52,49,50,55,53,59,59,55,67,77,37,53,47,59,52,42,35,51,73,76,42,53,90,76,49,57,67,68,60,51,51,51,50,51,51,53,50,52,52,54,50,51,50,54,47,52,57,52,49,77,46,56,53,69,94,52,39,70,80,58,60,60,69,58,51,49,47,56,58,50,46,53,52,53,50,54,50,47,41,51,72,78,34,64,91,68,46,83,64,86,59,55,70,66,57,52,49,56,53,46,48,54,50,51,50,61,71,41,56,100

InterPro domains:
  IPR001647 DNA-binding HTH domain, TetR-type [PF00440] (2-45)
  IPR009057 Homedomain-like superfamily [SSF46689] (2-60)
  IPR050624 Nucleoid occlusion factor SlmA/HTH-type transcriptional regulator [PTHR43479] (2-165)

Secondary structure (DSSP, 8-state):
-HHHHHHHHHHHH--HHHHHHHTTPPTTTHHHH-TTHHHHHHHHHHHHHHHHHHHHHHHHHHHHHT---HHHHHHHHHHHHHHHHHTTHHHHHHHHHHGGGS-HHHHHHHHHHHHHHHHHHHHHHHTTS-GGG-TTS-HHHHHHHHHHHHHHHHHHHHH-GGG----S-HHHHHHHHHHHHHHHH--

Mean predicted aligned error: 6.19 Å